Protein AF-A0A4P7KTH3-F1 (afdb_monomer_lite)

Foldseek 3Di:
DDPQLVVLLVLLVVCVVVVNQFAEEAAAPQLCLLVSLLVSLVVVCVVLVVVLAGEAAEEEEADPVVLVVSVCVNVVVPAAEAEDQEVVVVLVVVLDPPRDPDPPPHGYYYYYHQNSVLVPQDQSADPDDPVRYEYEYEYEADDLPPACPRGPLVSVCVRCVRYRYYYYHNDDPDDPSCGRCVSRNYHSYHHDPVNCVVVVSDDDDDDDDQDPVLVVLLVVLLVVLCVVPPPDPVLCSLLDLSNLQSVLVSVVVVVVVVCVVVVHPPDDDDDDGPDPSSVVSNVVNVVVVVVVVVVVVCVVDVDDDDDDDDPPDPDDDDDDPDDDDDD

Organism: NCBI:txid638

Sequence (327 aa):
MRYPQLFATKAIERKLNEKVKKGIIWHTQGSGKTALAYYSVHFLTDYFQKKQVIAKFYFIVDRLDLLQQAQREFTARGLTVHLINSRSAFSQDIKTTQVIHNHQGKAEITVVNIQKFQHESDVVASKDYDLNIQRVYFLDEVHRSYNPAGSFLANLSQSDTDAIKIGLTGTPLLGTDYNSRDLFGNYIHKYYYNASIADGYTLRLIREEIATNYRIVLQQALKDVEIQMGDVDRKLIYAHSSFVKPMLDYIITDFAKSRGALNDDTIGGMVICDSSEQAKRCLRSSMRNMLKQRQKQMRSSPLLTPLNLKRSTFQQRVKSKTSKVPP

Structure (mmCIF, N/CA/C/O backbone):
data_AF-A0A4P7KTH3-F1
#
_entry.id   AF-A0A4P7KTH3-F1
#
loop_
_atom_site.group_PDB
_atom_site.id
_atom_site.type_symbol
_atom_site.label_atom_id
_atom_site.label_alt_id
_atom_site.label_comp_id
_atom_site.label_asym_id
_atom_site.label_entity_id
_atom_site.label_seq_id
_atom_site.pdbx_PDB_ins_code
_atom_site.Cartn_x
_atom_site.Cartn_y
_atom_site.Cartn_z
_atom_site.occupancy
_atom_site.B_iso_or_equiv
_atom_site.auth_seq_id
_atom_site.auth_comp_id
_atom_site.auth_asym_id
_atom_site.auth_atom_id
_atom_site.pdbx_PDB_model_num
ATOM 1 N N . MET A 1 1 ? -18.415 -3.326 -3.400 1.00 87.19 1 MET A N 1
ATOM 2 C CA . MET A 1 1 ? -17.291 -4.093 -2.819 1.00 87.19 1 MET A CA 1
ATOM 3 C C . MET A 1 1 ? -17.092 -5.367 -3.628 1.00 87.19 1 MET A C 1
ATOM 5 O O . MET A 1 1 ? -18.084 -6.014 -3.930 1.00 87.19 1 MET A O 1
ATOM 9 N N . ARG A 1 2 ? -15.856 -5.714 -4.008 1.00 94.69 2 ARG A N 1
ATOM 10 C CA . ARG A 1 2 ? -15.522 -6.995 -4.664 1.00 94.69 2 ARG A CA 1
ATOM 11 C C . ARG A 1 2 ? -15.437 -8.113 -3.617 1.00 94.69 2 ARG A C 1
ATOM 13 O O . ARG A 1 2 ? -15.063 -7.845 -2.474 1.00 94.69 2 ARG A O 1
ATOM 20 N N . TYR A 1 3 ? -15.710 -9.362 -3.997 1.00 96.25 3 TYR A N 1
ATOM 21 C CA . TYR A 1 3 ? -15.717 -10.487 -3.050 1.00 96.25 3 TYR A CA 1
ATOM 22 C C . TYR A 1 3 ? -14.397 -10.684 -2.262 1.00 96.25 3 TYR A C 1
ATOM 24 O O . TYR A 1 3 ? -14.483 -10.983 -1.070 1.00 96.25 3 TYR A O 1
ATOM 32 N N . PRO A 1 4 ? -13.182 -10.435 -2.810 1.00 96.50 4 PRO A N 1
ATOM 33 C CA . PRO A 1 4 ? -11.951 -10.628 -2.041 1.00 96.50 4 PRO A CA 1
ATOM 34 C C . PRO A 1 4 ? -11.826 -9.624 -0.893 1.00 96.50 4 PRO A C 1
ATOM 36 O O . PRO A 1 4 ? -11.206 -9.916 0.128 1.00 96.50 4 PRO A O 1
ATOM 39 N N . GLN A 1 5 ? -12.404 -8.431 -1.060 1.00 96.75 5 GLN A N 1
ATOM 40 C CA . GLN A 1 5 ? -12.420 -7.378 -0.044 1.00 96.75 5 GLN A CA 1
ATOM 41 C C . GLN A 1 5 ? -13.376 -7.772 1.086 1.00 96.75 5 GLN A C 1
ATOM 43 O O . GLN A 1 5 ? -12.978 -7.732 2.245 1.00 96.75 5 GLN A O 1
ATOM 48 N N . LEU A 1 6 ? -14.574 -8.268 0.743 1.00 96.75 6 LEU A N 1
ATOM 49 C CA . LEU A 1 6 ? -15.534 -8.811 1.710 1.00 96.75 6 LEU A CA 1
ATOM 50 C C . LEU A 1 6 ? -14.913 -9.936 2.545 1.00 96.75 6 LEU A C 1
ATOM 52 O O . LEU A 1 6 ? -14.987 -9.919 3.772 1.00 96.75 6 LEU A O 1
ATOM 56 N N . PHE A 1 7 ? -14.291 -10.912 1.880 1.00 97.75 7 PHE A N 1
ATOM 57 C CA . PHE A 1 7 ? -13.708 -12.077 2.544 1.00 97.75 7 PHE A CA 1
ATOM 58 C C . PHE A 1 7 ? -12.533 -11.691 3.434 1.00 97.75 7 PHE A C 1
ATOM 60 O O . PHE A 1 7 ? -12.395 -12.225 4.533 1.00 97.75 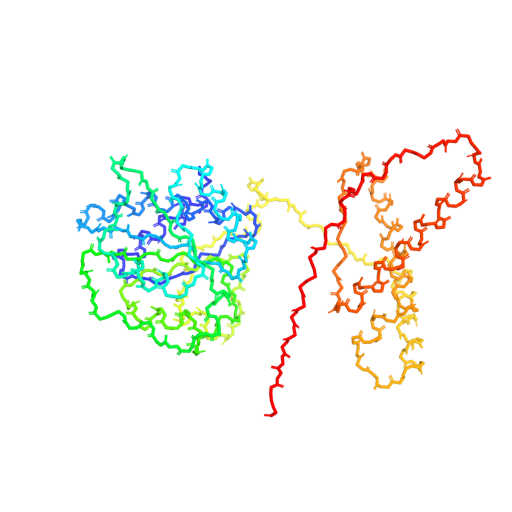7 PHE A O 1
ATOM 67 N N . ALA A 1 8 ? -11.724 -10.720 3.013 1.00 97.94 8 ALA A N 1
ATOM 68 C CA . ALA A 1 8 ? -10.662 -10.190 3.848 1.00 97.94 8 ALA A CA 1
ATOM 69 C C . ALA A 1 8 ? -11.207 -9.449 5.082 1.00 97.94 8 ALA A C 1
ATOM 71 O O . ALA A 1 8 ? -10.715 -9.690 6.181 1.00 97.94 8 ALA A O 1
ATOM 72 N N . THR A 1 9 ? -12.254 -8.627 4.944 1.00 97.50 9 THR A N 1
ATOM 73 C CA . THR A 1 9 ? -12.918 -7.965 6.083 1.00 97.50 9 THR A CA 1
ATOM 74 C C . THR A 1 9 ? -13.519 -8.983 7.059 1.00 97.50 9 THR A C 1
ATOM 76 O O . THR A 1 9 ? -13.320 -8.870 8.267 1.00 97.50 9 THR A O 1
ATOM 79 N N . LYS A 1 10 ? -14.159 -10.046 6.559 1.00 97.94 10 LYS A N 1
ATOM 80 C CA . LYS A 1 10 ? -14.654 -11.155 7.392 1.00 97.94 10 LYS A CA 1
ATOM 81 C C . LYS A 1 10 ? -13.535 -11.961 8.055 1.00 97.94 10 LYS A C 1
ATOM 83 O O . LYS A 1 10 ? -13.672 -12.403 9.193 1.00 97.94 10 LYS A O 1
ATOM 88 N N . ALA A 1 11 ? -12.402 -12.128 7.379 1.00 98.25 11 ALA A N 1
ATOM 89 C CA . ALA A 1 11 ? -11.231 -12.764 7.969 1.00 98.25 11 ALA A CA 1
ATOM 90 C C . ALA A 1 11 ? -10.607 -11.902 9.082 1.00 98.25 11 ALA A C 1
ATOM 92 O O . ALA A 1 11 ? -10.165 -12.467 10.083 1.00 98.25 11 ALA A O 1
ATOM 93 N N . ILE A 1 12 ? -10.614 -10.567 8.944 1.00 98.06 12 ILE A N 1
ATOM 94 C CA . ILE A 1 12 ? -10.231 -9.644 10.025 1.00 98.06 12 ILE A CA 1
ATOM 95 C C . ILE A 1 12 ? -11.149 -9.860 11.233 1.00 98.06 12 ILE A C 1
ATOM 97 O O . ILE A 1 12 ? -10.644 -10.129 12.315 1.00 98.06 12 ILE A O 1
ATOM 101 N N . GLU A 1 13 ? -12.474 -9.817 11.053 1.00 97.75 13 GLU A N 1
ATOM 102 C CA . GLU A 1 13 ? -13.456 -10.047 12.128 1.00 97.75 13 GLU A CA 1
ATOM 103 C C . GLU A 1 13 ? -13.177 -11.350 12.895 1.00 97.75 13 GLU A C 1
ATOM 105 O O . GLU A 1 13 ? -13.064 -11.343 14.122 1.00 97.75 13 GLU A O 1
ATOM 110 N N . ARG A 1 14 ? -12.989 -12.464 12.175 1.00 98.19 14 ARG A N 1
ATOM 111 C CA . ARG A 1 14 ? -12.666 -13.759 12.788 1.00 98.19 14 ARG A CA 1
ATOM 112 C C . ARG A 1 14 ? -11.382 -13.694 13.619 1.00 98.19 14 ARG A C 1
ATOM 114 O O . ARG A 1 14 ? -11.369 -14.167 14.751 1.00 98.19 14 ARG A O 1
ATOM 121 N N . LYS A 1 15 ? -10.322 -13.073 13.092 1.00 97.75 15 LYS A N 1
ATOM 122 C CA . LYS A 1 15 ? -9.047 -12.920 13.809 1.00 97.75 15 LYS A CA 1
ATOM 123 C C . LYS A 1 15 ? -9.185 -12.047 15.054 1.00 97.75 15 LYS A C 1
ATOM 125 O O . LYS A 1 15 ? -8.625 -12.387 16.091 1.00 97.75 15 LYS A O 1
ATOM 130 N N . LEU A 1 16 ? -9.985 -10.987 14.992 1.00 96.75 16 LEU A N 1
ATOM 131 C CA . LEU A 1 16 ? -10.273 -10.156 16.160 1.00 96.75 16 LEU A CA 1
ATOM 132 C C . LEU A 1 16 ? -11.038 -10.929 17.244 1.00 96.75 16 LEU A C 1
ATOM 134 O O . LEU A 1 16 ? -10.734 -10.766 18.424 1.00 96.75 16 LEU A O 1
ATOM 138 N N . ASN A 1 17 ? -11.978 -11.801 16.868 1.00 96.94 17 ASN A N 1
ATOM 139 C CA . ASN A 1 17 ? -12.673 -12.679 17.816 1.00 96.94 17 ASN A CA 1
ATOM 140 C C . ASN A 1 17 ? -11.732 -13.723 18.451 1.00 96.94 17 ASN A C 1
ATOM 142 O O . ASN A 1 17 ? -11.887 -14.052 19.622 1.00 96.94 17 ASN A O 1
ATOM 146 N N . GLU A 1 18 ? -10.701 -14.167 17.726 1.00 97.12 18 GLU A N 1
ATOM 147 C CA . GLU A 1 18 ? -9.594 -14.992 18.246 1.00 97.12 18 GLU A CA 1
ATOM 148 C C . GLU A 1 18 ? -8.579 -14.186 19.091 1.00 97.12 18 GLU A C 1
ATOM 150 O O . GLU A 1 18 ? -7.525 -14.704 19.455 1.00 97.12 18 GLU A O 1
ATOM 155 N N . LYS A 1 19 ? -8.862 -12.908 19.394 1.00 94.81 19 LYS A N 1
ATOM 156 C CA . LYS A 1 19 ? -7.963 -11.966 20.091 1.00 94.81 19 LYS A CA 1
ATOM 157 C C . LYS A 1 19 ? -6.642 -11.697 19.350 1.00 94.81 19 LYS A C 1
ATOM 159 O O . LYS A 1 19 ? -5.686 -11.189 19.934 1.00 94.81 19 LYS A O 1
ATOM 164 N N . VAL A 1 20 ? -6.585 -11.970 18.045 1.00 95.06 20 VAL A N 1
ATOM 165 C CA . VAL A 1 20 ? -5.433 -11.665 17.188 1.00 95.06 20 VAL A CA 1
ATOM 166 C C . VAL A 1 20 ? -5.550 -10.229 16.676 1.00 95.06 20 VAL A C 1
ATOM 168 O O . VAL A 1 20 ? -6.351 -9.932 15.793 1.00 95.06 20 VAL A O 1
ATOM 171 N N . LYS A 1 21 ? -4.717 -9.332 17.216 1.00 93.06 21 LYS A N 1
ATOM 172 C CA . LYS A 1 21 ? -4.731 -7.891 16.894 1.00 93.06 21 LYS A CA 1
ATOM 173 C C . LYS A 1 21 ? -3.784 -7.477 15.764 1.00 93.06 21 LYS A C 1
ATOM 175 O O . LYS A 1 21 ? -3.805 -6.325 15.347 1.00 93.06 21 LYS A O 1
ATOM 180 N N . LYS A 1 22 ? -2.952 -8.386 15.252 1.00 91.88 22 LYS A N 1
ATOM 181 C CA . LYS A 1 22 ? -2.010 -8.102 14.160 1.00 91.88 22 LYS A CA 1
ATOM 182 C C . LYS A 1 22 ? -2.141 -9.119 13.034 1.00 91.88 22 LYS A C 1
ATOM 184 O O . LYS A 1 22 ? -2.244 -10.317 13.302 1.00 91.88 22 LYS A O 1
ATOM 189 N N . GLY A 1 23 ? -2.143 -8.655 11.789 1.00 92.62 23 GLY A N 1
ATOM 190 C CA . GLY A 1 23 ? -2.050 -9.564 10.651 1.00 92.62 23 GLY A CA 1
ATOM 191 C C . GLY A 1 23 ? -1.834 -8.888 9.302 1.00 92.62 23 GLY A C 1
ATOM 192 O O . GLY A 1 23 ? -1.982 -7.675 9.154 1.00 92.62 23 GLY A O 1
ATOM 193 N N . ILE A 1 24 ? -1.490 -9.696 8.297 1.00 93.00 24 ILE A N 1
ATOM 194 C CA . ILE A 1 24 ? -1.198 -9.229 6.936 1.00 93.00 24 ILE A CA 1
ATOM 195 C C . ILE A 1 24 ? -2.298 -9.663 5.967 1.00 93.00 24 ILE A C 1
ATOM 197 O O . ILE A 1 24 ? -2.643 -10.842 5.877 1.00 93.00 24 ILE A O 1
ATOM 201 N N . ILE A 1 25 ? -2.799 -8.725 5.175 1.00 95.38 25 ILE A N 1
ATOM 202 C CA . ILE A 1 25 ? -3.634 -8.986 4.009 1.00 95.38 25 ILE A CA 1
ATOM 203 C C . ILE A 1 25 ? -2.766 -8.831 2.768 1.00 95.38 25 ILE A C 1
ATOM 205 O O . ILE A 1 25 ? -2.317 -7.737 2.421 1.00 95.38 25 ILE A O 1
ATOM 209 N N . TRP A 1 26 ? -2.548 -9.948 2.082 1.00 94.81 26 TRP A N 1
ATOM 210 C CA . TRP A 1 26 ? -1.806 -9.961 0.832 1.00 94.81 26 TRP A CA 1
ATOM 211 C C . TRP A 1 26 ? -2.778 -10.027 -0.334 1.00 94.81 26 TRP A C 1
ATOM 213 O O . TRP A 1 26 ? -3.381 -11.057 -0.611 1.00 94.81 26 TRP A O 1
ATOM 223 N N . HIS A 1 27 ? -2.940 -8.908 -1.017 1.00 95.25 27 HIS A N 1
ATOM 224 C CA . HIS A 1 27 ? -3.838 -8.762 -2.152 1.00 95.25 27 HIS A CA 1
ATOM 225 C C . HIS A 1 27 ? -3.033 -8.217 -3.318 1.00 95.25 27 HIS A C 1
ATOM 227 O O . HIS A 1 27 ? -2.333 -7.226 -3.141 1.00 95.25 27 HIS A O 1
ATOM 233 N N . THR A 1 28 ? -3.122 -8.837 -4.495 1.00 92.44 28 THR A N 1
ATOM 234 C CA . THR A 1 28 ? -2.333 -8.407 -5.659 1.00 92.44 28 THR A CA 1
ATOM 235 C C . THR A 1 28 ? -2.478 -6.908 -5.954 1.00 92.44 28 THR A C 1
ATOM 237 O O . THR A 1 28 ? -3.512 -6.284 -5.696 1.00 92.44 28 THR A O 1
ATOM 240 N N . GLN A 1 29 ? -1.429 -6.294 -6.496 1.00 90.12 29 GLN A N 1
ATOM 241 C CA . GLN A 1 29 ? -1.453 -4.870 -6.814 1.00 90.12 29 GLN A CA 1
ATOM 242 C C . GLN A 1 29 ? -2.552 -4.555 -7.842 1.00 90.12 29 GLN A C 1
ATOM 244 O O . GLN A 1 29 ? -2.718 -5.265 -8.827 1.00 90.12 29 GLN A O 1
ATOM 249 N N . GLY A 1 30 ? -3.323 -3.494 -7.589 1.00 88.62 30 GLY A N 1
ATOM 250 C CA . GLY A 1 30 ? -4.472 -3.114 -8.419 1.00 88.62 30 GLY A CA 1
ATOM 251 C C . GLY A 1 30 ? -5.798 -3.808 -8.068 1.00 88.62 30 GLY A C 1
ATOM 252 O O . GLY A 1 30 ? -6.836 -3.398 -8.576 1.00 88.62 30 GLY A O 1
ATOM 253 N N . SER A 1 31 ? -5.828 -4.781 -7.146 1.00 91.38 31 SER A N 1
ATOM 254 C CA . SER A 1 31 ? -7.081 -5.468 -6.770 1.00 91.38 31 SER A CA 1
ATOM 255 C C . SER A 1 31 ? -8.048 -4.621 -5.921 1.00 91.38 31 SER A C 1
ATOM 257 O O . SER A 1 31 ? -9.231 -4.957 -5.801 1.00 91.38 31 SER A O 1
ATOM 259 N N . GLY A 1 32 ? -7.569 -3.508 -5.350 1.00 92.88 32 GLY A N 1
ATOM 260 C CA . GLY A 1 32 ? -8.357 -2.571 -4.541 1.00 92.88 32 GLY A CA 1
ATOM 261 C C . GLY A 1 32 ? -8.093 -2.637 -3.030 1.00 92.88 32 GLY A C 1
ATOM 262 O O . GLY A 1 32 ? -9.041 -2.645 -2.249 1.00 92.88 32 GLY A O 1
ATOM 263 N N . LYS A 1 33 ? -6.821 -2.646 -2.602 1.00 94.56 33 LYS A N 1
ATOM 264 C CA . LYS A 1 33 ? -6.422 -2.630 -1.175 1.00 94.56 33 LYS A CA 1
ATOM 265 C C . LYS A 1 33 ? -6.928 -1.395 -0.412 1.00 94.56 33 LYS A C 1
ATOM 267 O O . LYS A 1 33 ? -7.441 -1.522 0.692 1.00 94.56 33 LYS A O 1
ATOM 272 N N . THR A 1 34 ? -6.870 -0.207 -1.016 1.00 94.56 34 THR A N 1
ATOM 273 C CA . THR A 1 34 ? -7.428 1.020 -0.414 1.00 94.56 34 THR A CA 1
ATOM 274 C C . THR A 1 34 ? -8.946 0.916 -0.232 1.00 94.56 34 THR A C 1
ATOM 276 O O . THR A 1 34 ? -9.476 1.308 0.803 1.00 94.56 34 THR A O 1
ATOM 279 N N . ALA A 1 35 ? -9.653 0.311 -1.195 1.00 94.56 35 ALA A N 1
ATOM 280 C CA . ALA A 1 35 ? -11.088 0.058 -1.076 1.00 94.56 35 ALA A CA 1
ATOM 281 C C . ALA A 1 35 ? -11.404 -0.956 0.038 1.00 94.56 35 ALA A C 1
ATOM 283 O O . ALA A 1 35 ? -12.394 -0.792 0.743 1.00 94.56 35 ALA A O 1
ATOM 284 N N . LEU A 1 36 ? -10.552 -1.966 0.245 1.00 96.44 36 LEU A N 1
ATOM 285 C CA . LEU A 1 36 ? -10.663 -2.879 1.386 1.00 96.44 36 LEU A CA 1
ATOM 286 C C . LEU A 1 36 ? -10.601 -2.125 2.718 1.00 96.44 36 LEU A C 1
ATOM 288 O O . LEU A 1 36 ? -11.441 -2.377 3.579 1.00 96.44 36 LEU A O 1
ATOM 292 N N . ALA A 1 37 ? -9.649 -1.201 2.886 1.00 97.19 37 ALA A N 1
ATOM 293 C CA . ALA A 1 37 ? -9.562 -0.387 4.100 1.00 97.19 37 ALA A CA 1
ATOM 294 C C . ALA A 1 37 ? -10.834 0.453 4.293 1.00 97.19 37 ALA A C 1
ATOM 296 O O . ALA A 1 37 ? -11.423 0.414 5.367 1.00 97.19 37 ALA A O 1
ATOM 297 N N . TYR A 1 38 ? -11.317 1.110 3.231 1.00 96.44 38 TYR A N 1
ATOM 298 C CA . TYR A 1 38 ? -12.576 1.864 3.245 1.00 96.44 38 TYR A CA 1
ATOM 299 C C . TYR A 1 38 ? -13.765 1.020 3.734 1.00 96.44 38 TYR A C 1
ATOM 301 O O . TYR A 1 38 ? -14.462 1.410 4.666 1.00 96.44 38 TYR A O 1
ATOM 309 N N . TYR A 1 39 ? -13.990 -0.159 3.146 1.00 95.69 39 TYR A N 1
ATOM 310 C CA . TYR A 1 39 ? -15.105 -1.017 3.561 1.00 95.69 39 TYR A CA 1
ATOM 311 C C . TYR A 1 39 ? -14.914 -1.565 4.977 1.00 95.69 39 TYR A C 1
ATOM 313 O O . TYR A 1 39 ? -15.884 -1.723 5.717 1.00 95.69 39 TYR A O 1
ATOM 321 N N . SER A 1 40 ? -13.664 -1.814 5.370 1.00 97.00 40 SER A N 1
ATOM 322 C CA . SER A 1 40 ? -13.340 -2.273 6.717 1.00 97.00 40 SER A CA 1
ATOM 323 C C . SER A 1 40 ? -13.601 -1.201 7.772 1.00 97.00 40 SER A C 1
ATOM 325 O O . SER A 1 40 ? -13.986 -1.579 8.867 1.00 97.00 40 SER A O 1
ATOM 327 N N . VAL A 1 41 ? -13.471 0.098 7.466 1.00 96.12 41 VAL A N 1
ATOM 328 C CA . VAL A 1 41 ? -13.888 1.180 8.382 1.00 96.12 41 VAL A CA 1
ATOM 329 C C . VAL A 1 41 ? -15.357 1.004 8.754 1.00 96.12 41 VAL A C 1
ATOM 331 O O . VAL A 1 41 ? -15.668 0.801 9.919 1.00 96.12 41 VAL A O 1
ATOM 334 N N . HIS A 1 42 ? -16.257 0.973 7.769 1.00 94.44 42 HIS A N 1
ATOM 335 C CA . HIS A 1 42 ? -17.694 0.832 8.029 1.00 94.44 42 HIS A CA 1
ATOM 336 C C . HIS A 1 42 ? -18.041 -0.463 8.767 1.00 94.44 42 HIS A C 1
ATOM 338 O O . HIS A 1 42 ? -18.791 -0.443 9.741 1.00 94.44 42 HIS A O 1
ATOM 344 N N . PHE A 1 43 ? -17.484 -1.588 8.314 1.00 96.12 43 PHE A N 1
ATOM 345 C CA . PHE A 1 43 ? -17.759 -2.888 8.917 1.00 96.12 43 PHE A CA 1
ATOM 346 C C . PHE A 1 43 ? -17.257 -2.967 10.364 1.00 96.12 43 PHE A C 1
ATOM 348 O O . PHE A 1 43 ? -17.962 -3.446 11.251 1.00 96.12 43 PHE A O 1
ATOM 355 N N . LEU A 1 44 ? -16.029 -2.505 10.612 1.00 96.06 44 LEU A N 1
ATOM 356 C CA . LEU A 1 44 ? -15.430 -2.576 11.938 1.00 96.06 44 LEU A CA 1
ATOM 357 C C . LEU A 1 44 ? -16.057 -1.564 12.899 1.00 96.06 44 LEU A C 1
ATOM 359 O O . LEU A 1 44 ? -16.144 -1.873 14.083 1.00 96.06 44 LEU A O 1
ATOM 363 N N . THR A 1 45 ? -16.548 -0.415 12.421 1.00 93.94 45 THR A N 1
ATOM 364 C CA . THR A 1 45 ? -17.338 0.508 13.248 1.00 93.94 45 THR A CA 1
ATOM 365 C C . THR A 1 45 ? -18.545 -0.202 13.862 1.00 93.94 45 THR A C 1
ATOM 367 O O . THR A 1 45 ? -18.689 -0.177 15.079 1.00 93.94 45 THR A O 1
ATOM 370 N N . ASP A 1 46 ? -19.358 -0.902 13.061 1.00 93.56 46 ASP A N 1
ATOM 371 C CA . ASP A 1 46 ? -20.511 -1.673 13.565 1.00 93.56 46 ASP A CA 1
ATOM 372 C C . ASP A 1 46 ? -20.075 -2.803 14.518 1.00 93.56 46 ASP A C 1
ATOM 374 O O . ASP A 1 46 ? -20.641 -2.991 15.598 1.00 93.56 46 ASP A O 1
ATOM 378 N N . TYR A 1 47 ? -19.009 -3.529 14.164 1.00 95.69 47 TYR A N 1
ATOM 379 C CA . TYR A 1 47 ? -18.448 -4.586 15.010 1.00 95.69 47 TYR A CA 1
ATOM 380 C C . TYR A 1 47 ? -18.020 -4.083 16.402 1.00 95.69 47 TYR A C 1
ATOM 382 O O . TYR A 1 47 ? -18.289 -4.757 17.399 1.00 95.69 47 TYR A O 1
ATOM 390 N N . PHE A 1 48 ? -17.363 -2.922 16.491 1.00 93.81 48 PHE A N 1
ATOM 391 C CA . PHE A 1 48 ? -16.936 -2.341 17.769 1.00 93.81 48 PHE A CA 1
ATOM 392 C C . PHE A 1 48 ? -18.084 -1.664 18.518 1.00 93.81 48 PHE A C 1
ATOM 394 O O . PHE A 1 48 ? -18.165 -1.802 19.739 1.00 93.81 48 PHE A O 1
ATOM 401 N N . GLN A 1 49 ? -19.028 -1.044 17.806 1.00 91.38 49 GLN A N 1
ATOM 402 C CA . GLN A 1 49 ? -20.224 -0.450 18.402 1.00 91.38 49 GLN A CA 1
ATOM 403 C C . GLN A 1 49 ? -21.054 -1.488 19.170 1.00 91.38 49 GLN A C 1
ATOM 405 O O . GLN A 1 49 ? -21.486 -1.227 20.291 1.00 91.38 49 GLN A O 1
ATOM 410 N N . LYS A 1 50 ? -21.204 -2.709 18.635 1.00 93.38 50 LYS A N 1
ATOM 411 C CA . LYS A 1 50 ? -21.854 -3.838 19.337 1.00 93.38 50 LYS A CA 1
ATOM 412 C C . LYS A 1 50 ? -21.176 -4.214 20.655 1.00 93.38 50 LYS A C 1
ATOM 414 O O . LYS A 1 50 ? -21.809 -4.803 21.524 1.00 93.38 50 LYS A O 1
ATOM 419 N N . LYS A 1 51 ? -19.897 -3.872 20.805 1.00 92.75 51 LYS A N 1
ATOM 420 C CA . LYS A 1 51 ? -19.087 -4.106 22.007 1.00 92.75 51 LYS A CA 1
ATOM 421 C C . LYS A 1 51 ? -18.988 -2.865 22.896 1.00 92.75 51 LYS A C 1
ATOM 423 O O . LYS A 1 51 ? -18.229 -2.894 23.853 1.00 92.75 51 LYS A O 1
ATOM 428 N N . GLN A 1 52 ? -19.743 -1.805 22.586 1.00 90.31 52 GLN A N 1
ATOM 429 C CA . GLN A 1 52 ? -19.704 -0.505 23.267 1.00 90.31 52 GLN A CA 1
ATOM 430 C C . GLN A 1 52 ? -18.325 0.173 23.224 1.00 90.31 52 GLN A C 1
ATOM 432 O O . GLN A 1 52 ? -18.029 1.011 24.066 1.00 90.31 52 GLN A O 1
ATOM 437 N N . VAL A 1 53 ? -17.503 -0.166 22.225 1.00 89.88 53 VAL A N 1
ATOM 438 C CA . VAL A 1 53 ? -16.160 0.387 22.025 1.00 89.88 53 VAL A CA 1
ATOM 439 C C . VAL A 1 53 ? -16.175 1.329 20.835 1.00 89.88 53 VAL A C 1
ATOM 441 O O . VAL A 1 53 ? -16.766 1.025 19.796 1.00 89.88 53 VAL A O 1
ATOM 444 N N . ILE A 1 54 ? -15.477 2.456 20.949 1.00 86.94 54 ILE A N 1
ATOM 445 C CA . ILE A 1 54 ? -15.380 3.412 19.853 1.00 86.94 54 ILE A CA 1
ATOM 446 C C . ILE A 1 54 ? -14.140 3.110 19.009 1.00 86.94 54 ILE A C 1
ATOM 448 O O . ILE A 1 54 ? -13.019 3.081 19.515 1.00 86.94 54 ILE A O 1
ATOM 452 N N . ALA A 1 55 ? -14.325 2.883 17.708 1.00 91.31 55 ALA A N 1
ATOM 453 C CA . ALA A 1 55 ? -13.227 2.588 16.793 1.00 91.31 55 ALA A CA 1
ATOM 454 C C . ALA A 1 55 ? -12.670 3.861 16.141 1.00 91.31 55 ALA A C 1
ATOM 456 O O . ALA A 1 55 ? -13.415 4.619 15.523 1.00 91.31 55 ALA A O 1
ATOM 457 N N . LYS A 1 56 ? -11.349 4.064 16.219 1.00 91.44 56 LYS A N 1
ATOM 458 C CA . LYS A 1 56 ? -10.640 5.150 15.522 1.00 91.44 56 LYS A CA 1
ATOM 459 C C . LYS A 1 56 ? -9.694 4.575 14.471 1.00 91.44 56 LYS A C 1
ATOM 461 O O . LYS A 1 56 ? -8.826 3.759 14.788 1.00 91.44 56 LYS A O 1
ATOM 466 N N . PHE A 1 57 ? -9.861 4.993 13.219 1.00 94.94 57 PHE A N 1
ATOM 467 C CA . PHE A 1 57 ? -9.175 4.396 12.073 1.00 94.94 57 PHE A CA 1
ATOM 468 C C . PHE A 1 57 ? -8.047 5.270 11.547 1.00 94.94 57 PHE A C 1
ATOM 470 O O . PHE A 1 57 ? -8.210 6.472 11.343 1.00 94.94 57 PHE A O 1
ATOM 477 N N . TYR A 1 58 ? -6.927 4.626 11.239 1.00 94.38 58 TYR A N 1
ATOM 478 C CA . TYR A 1 58 ? -5.745 5.266 10.686 1.00 94.38 58 TYR A CA 1
ATOM 479 C C . TYR A 1 58 ? -5.287 4.530 9.429 1.00 94.38 58 TYR A C 1
ATOM 481 O O . TYR A 1 58 ? -5.164 3.306 9.432 1.00 94.38 58 TYR A O 1
ATOM 489 N N . PHE A 1 59 ? -4.987 5.272 8.367 1.00 95.75 59 PHE A N 1
ATOM 490 C CA . PHE A 1 59 ? -4.397 4.753 7.138 1.00 95.75 59 PHE A CA 1
ATOM 491 C C . PHE A 1 59 ? -2.986 5.310 6.972 1.00 95.75 59 PHE A C 1
ATOM 493 O O . PHE A 1 59 ? -2.791 6.501 6.733 1.00 95.75 59 PHE A O 1
ATOM 500 N N . ILE A 1 60 ? -1.992 4.450 7.130 1.00 91.44 60 ILE A N 1
ATOM 501 C CA . ILE A 1 60 ? -0.583 4.817 7.173 1.00 91.44 60 ILE A CA 1
ATOM 502 C C . ILE A 1 60 ? 0.054 4.535 5.815 1.00 91.44 60 ILE A C 1
ATOM 504 O O . ILE A 1 60 ? -0.041 3.423 5.296 1.00 91.44 60 ILE A O 1
ATOM 508 N N . VAL A 1 61 ? 0.751 5.531 5.272 1.00 90.00 61 VAL A N 1
ATOM 509 C CA . VAL A 1 61 ? 1.467 5.448 3.992 1.00 90.00 61 VAL A CA 1
ATOM 510 C C . VAL A 1 61 ? 2.891 5.987 4.115 1.00 90.00 61 VAL A C 1
ATOM 512 O O . VAL A 1 61 ? 3.166 6.896 4.898 1.00 90.00 61 VAL A O 1
ATOM 515 N N . ASP A 1 62 ? 3.805 5.468 3.300 1.00 83.62 62 ASP A N 1
ATOM 516 C CA . ASP A 1 62 ? 5.231 5.826 3.307 1.00 83.62 62 ASP A CA 1
ATOM 517 C C . ASP A 1 62 ? 5.595 6.954 2.325 1.00 83.62 62 ASP A C 1
ATOM 519 O O . ASP A 1 62 ? 6.763 7.322 2.198 1.00 83.62 62 ASP A O 1
ATOM 523 N N . ARG A 1 63 ? 4.617 7.494 1.588 1.00 84.81 63 ARG A N 1
ATOM 524 C CA . ARG A 1 63 ? 4.847 8.475 0.521 1.00 84.81 63 ARG A CA 1
ATOM 525 C C . ARG A 1 63 ? 3.760 9.532 0.444 1.00 84.81 63 ARG A C 1
ATOM 527 O O . ARG A 1 63 ? 2.574 9.251 0.596 1.00 84.81 63 ARG A O 1
ATOM 534 N N . LEU A 1 64 ? 4.166 10.752 0.086 1.00 86.31 64 LEU A N 1
ATOM 535 C CA . LEU A 1 64 ? 3.250 11.892 -0.053 1.00 86.31 64 LEU A CA 1
ATOM 536 C C . LEU A 1 64 ? 2.228 11.705 -1.174 1.00 86.31 64 LEU A C 1
ATOM 538 O O . LEU A 1 64 ? 1.068 12.066 -1.008 1.00 86.31 64 LEU A O 1
ATOM 542 N N . ASP A 1 65 ? 2.629 11.111 -2.296 1.00 88.88 65 ASP A N 1
ATOM 543 C CA . ASP A 1 65 ? 1.701 10.861 -3.396 1.00 88.88 65 ASP A CA 1
ATOM 544 C C . ASP A 1 65 ? 0.677 9.766 -3.069 1.00 88.88 65 ASP A C 1
ATOM 546 O O . ASP A 1 65 ? -0.473 9.870 -3.491 1.00 88.88 65 ASP A O 1
ATOM 550 N N . LEU A 1 66 ? 1.069 8.761 -2.276 1.00 90.00 66 LEU A N 1
ATOM 551 C CA . LEU A 1 66 ? 0.141 7.747 -1.773 1.00 90.00 66 LEU A CA 1
ATOM 552 C C . LEU A 1 66 ? -0.848 8.351 -0.773 1.00 90.00 66 LEU A C 1
ATOM 554 O O . LEU A 1 66 ? -2.026 8.018 -0.827 1.00 90.00 66 LEU A O 1
ATOM 558 N N . LEU A 1 67 ? -0.411 9.296 0.069 1.00 92.75 67 LEU A N 1
ATOM 559 C CA . LEU A 1 67 ? -1.308 10.032 0.970 1.00 92.75 67 LEU A CA 1
ATOM 560 C C . LEU A 1 67 ? -2.377 10.794 0.184 1.00 92.75 67 LEU A C 1
ATOM 562 O O . LEU A 1 67 ? -3.562 10.664 0.476 1.00 92.75 67 LEU A O 1
ATOM 566 N N . GLN A 1 68 ? -1.974 11.548 -0.842 1.00 94.06 68 GLN A N 1
ATOM 567 C CA . GLN A 1 68 ? -2.911 12.293 -1.692 1.00 94.06 68 GLN A CA 1
ATOM 568 C C . GLN A 1 68 ? -3.864 11.362 -2.451 1.00 94.06 68 GLN A C 1
ATOM 570 O O . GLN A 1 68 ? -5.034 11.686 -2.655 1.00 94.06 68 GLN A O 1
ATOM 575 N N . GLN A 1 69 ? -3.382 10.197 -2.890 1.00 93.44 69 GLN A N 1
ATOM 576 C CA . GLN A 1 69 ? -4.231 9.185 -3.509 1.00 93.44 69 GLN A CA 1
ATOM 577 C C . GLN A 1 69 ? -5.250 8.629 -2.509 1.00 93.44 69 GLN A C 1
ATOM 579 O O . GLN A 1 69 ? -6.439 8.658 -2.804 1.00 93.44 69 GLN A O 1
ATOM 584 N N . ALA A 1 70 ? -4.812 8.196 -1.326 1.00 94.88 70 ALA A N 1
ATOM 585 C CA . ALA A 1 70 ? -5.688 7.677 -0.280 1.00 94.88 70 ALA A CA 1
ATOM 586 C C . ALA A 1 70 ? -6.746 8.708 0.139 1.00 94.88 70 ALA A C 1
ATOM 588 O O . ALA A 1 70 ? -7.924 8.372 0.206 1.00 94.88 70 ALA A O 1
ATOM 589 N N . GLN A 1 71 ? -6.352 9.973 0.325 1.00 96.31 71 GLN A N 1
ATOM 590 C CA . GLN A 1 71 ? -7.278 11.066 0.615 1.00 96.31 71 GLN A CA 1
ATOM 591 C C . GLN A 1 71 ? -8.378 11.165 -0.444 1.00 96.31 71 GLN A C 1
ATOM 593 O O . GLN A 1 71 ? -9.556 11.098 -0.108 1.00 96.31 71 GLN A O 1
ATOM 598 N N . ARG A 1 72 ? -8.005 11.275 -1.727 1.00 96.31 72 ARG A N 1
ATOM 599 C CA . ARG A 1 72 ? -8.978 11.371 -2.826 1.00 96.31 72 ARG A CA 1
ATOM 600 C C . ARG A 1 72 ? -9.905 10.163 -2.868 1.00 96.31 72 ARG A C 1
ATOM 602 O O . ARG A 1 72 ? -11.111 10.334 -2.991 1.00 96.31 72 ARG A O 1
ATOM 609 N N . GLU A 1 73 ? -9.357 8.959 -2.727 1.00 94.94 73 GLU A N 1
ATOM 610 C CA . GLU A 1 73 ? -10.126 7.715 -2.754 1.00 94.94 73 GLU A CA 1
ATOM 611 C C . GLU A 1 73 ? -11.124 7.618 -1.585 1.00 94.94 73 GLU A C 1
ATOM 613 O O . GLU A 1 73 ? -12.271 7.219 -1.792 1.00 94.94 73 GLU A O 1
ATOM 618 N N . PHE A 1 74 ? -10.722 7.975 -0.364 1.00 97.12 74 PHE A N 1
ATOM 619 C CA . PHE A 1 74 ? -11.601 7.923 0.806 1.00 97.12 74 PHE A CA 1
ATOM 620 C C . PHE A 1 74 ? -12.668 9.018 0.777 1.00 97.12 74 PHE A C 1
ATOM 622 O O . PHE A 1 74 ? -13.846 8.718 0.978 1.00 97.12 74 PHE A O 1
ATOM 629 N N . THR A 1 75 ? -12.288 10.256 0.448 1.00 95.44 75 THR A N 1
ATOM 630 C CA . THR A 1 75 ? -13.231 11.374 0.321 1.00 95.44 75 THR A CA 1
ATOM 631 C C . THR A 1 75 ? -14.251 11.120 -0.787 1.00 95.44 75 THR A C 1
ATOM 633 O O . THR A 1 75 ? -15.443 11.309 -0.566 1.00 95.44 75 THR A O 1
ATOM 636 N N . ALA A 1 76 ? -13.825 10.611 -1.950 1.00 94.81 76 ALA A N 1
ATOM 637 C CA . ALA A 1 76 ? -14.734 10.287 -3.053 1.00 94.81 76 ALA A CA 1
ATOM 638 C C . ALA A 1 76 ? -15.764 9.201 -2.693 1.00 94.81 76 ALA A C 1
ATOM 640 O O . ALA A 1 76 ? -16.823 9.130 -3.310 1.00 94.81 76 ALA A O 1
ATOM 641 N N . ARG A 1 77 ? -15.474 8.362 -1.691 1.00 93.38 77 ARG A N 1
ATOM 642 C CA . ARG A 1 77 ? -16.399 7.343 -1.170 1.00 93.38 77 ARG A CA 1
ATOM 643 C C . ARG A 1 77 ? -17.169 7.795 0.078 1.00 93.38 77 ARG A C 1
ATOM 645 O O . ARG A 1 77 ? -17.889 6.994 0.669 1.00 93.38 77 ARG A O 1
ATOM 652 N N . GLY A 1 78 ? -17.031 9.058 0.477 1.00 92.25 78 GLY A N 1
ATOM 653 C CA . GLY A 1 78 ? -17.829 9.670 1.538 1.00 92.25 78 GLY A CA 1
ATOM 654 C C . GLY A 1 78 ? -17.260 9.567 2.954 1.00 92.25 78 GLY A C 1
ATOM 655 O O . GLY A 1 78 ? -17.987 9.897 3.889 1.00 92.25 78 GLY A O 1
ATOM 656 N N . LEU A 1 79 ? -15.999 9.151 3.140 1.00 93.69 79 LEU A N 1
ATOM 657 C CA . LEU A 1 79 ? -15.347 9.280 4.451 1.00 93.69 79 LEU A CA 1
ATOM 658 C C . LEU A 1 79 ? -14.913 10.724 4.701 1.00 93.69 79 LEU A C 1
ATOM 660 O O . LEU A 1 79 ? -14.380 11.392 3.809 1.00 93.69 79 LEU A O 1
ATOM 664 N N . THR A 1 80 ? -15.050 11.166 5.948 1.00 93.44 80 THR A N 1
ATOM 665 C CA . THR A 1 80 ? -14.332 12.342 6.444 1.00 93.44 80 THR A CA 1
ATOM 666 C C . THR A 1 80 ? -12.862 11.965 6.610 1.00 93.44 80 THR A C 1
ATOM 668 O O . THR A 1 80 ? -12.543 11.010 7.317 1.00 93.44 80 THR A O 1
ATOM 671 N N . VAL A 1 81 ? -11.962 12.683 5.934 1.00 94.69 81 VAL A N 1
ATOM 672 C CA . VAL A 1 81 ? -10.528 12.366 5.935 1.00 94.69 81 VAL A CA 1
ATOM 673 C C . VAL A 1 81 ? -9.746 13.438 6.679 1.00 94.69 81 VAL A C 1
ATOM 675 O O . VAL A 1 81 ? -9.703 14.585 6.238 1.00 94.69 81 VAL A O 1
ATOM 678 N N . HIS A 1 82 ? -9.056 13.036 7.742 1.00 93.75 82 HIS A N 1
ATOM 679 C CA . HIS A 1 82 ? -8.113 13.887 8.468 1.00 93.75 82 HIS A CA 1
ATOM 680 C C . HIS A 1 82 ? -6.695 13.595 7.993 1.00 93.75 82 HIS A C 1
ATOM 682 O O . HIS A 1 82 ? -6.298 12.436 7.898 1.00 93.75 82 HIS A O 1
ATOM 688 N N . LEU A 1 83 ? -5.918 14.626 7.671 1.00 93.25 83 LEU A N 1
ATOM 689 C CA . LEU A 1 83 ? -4.536 14.450 7.229 1.00 93.25 83 LEU A CA 1
ATOM 690 C C . LEU A 1 83 ? -3.565 14.778 8.349 1.00 93.25 83 LEU A C 1
ATOM 692 O O . LEU A 1 83 ? -3.597 15.875 8.899 1.00 93.25 83 LEU A O 1
ATOM 696 N N . ILE A 1 84 ? -2.630 13.867 8.602 1.00 87.88 84 ILE A N 1
ATOM 697 C CA . ILE A 1 84 ? -1.544 14.090 9.549 1.00 87.88 84 ILE A CA 1
ATOM 698 C C . ILE A 1 84 ? -0.206 13.940 8.840 1.00 87.88 84 ILE A C 1
ATOM 700 O O . ILE A 1 84 ? 0.099 12.930 8.199 1.00 87.88 84 ILE A O 1
ATOM 704 N N . ASN A 1 85 ? 0.602 14.987 8.962 1.00 81.50 85 ASN A N 1
ATOM 705 C CA . ASN A 1 85 ? 1.885 15.107 8.291 1.00 81.50 85 ASN A CA 1
ATOM 706 C C . ASN A 1 85 ? 3.039 15.478 9.244 1.00 81.50 85 ASN A C 1
ATOM 708 O O . ASN A 1 85 ? 4.155 15.649 8.761 1.00 81.50 85 ASN A O 1
ATOM 712 N N . SER A 1 86 ? 2.798 15.569 10.557 1.00 80.25 86 SER A N 1
ATOM 713 C CA . SER A 1 86 ? 3.825 15.721 11.599 1.00 80.25 86 SER A CA 1
ATOM 714 C C . SER A 1 86 ? 3.568 14.767 12.773 1.00 80.25 86 SER A C 1
ATOM 716 O O . SER A 1 86 ? 2.427 14.365 13.025 1.00 80.25 86 SER A O 1
ATOM 718 N N . ARG A 1 87 ? 4.627 14.388 13.499 1.00 76.06 87 ARG A N 1
ATOM 719 C CA . ARG A 1 87 ? 4.516 13.500 14.667 1.00 76.06 87 ARG A CA 1
ATOM 720 C C . ARG A 1 87 ? 3.791 14.178 15.826 1.00 76.06 87 ARG A C 1
ATOM 722 O O . ARG A 1 87 ? 3.073 13.509 16.564 1.00 76.06 87 ARG A O 1
ATOM 729 N N . SER A 1 88 ? 3.955 15.493 15.986 1.00 78.81 88 SER A N 1
ATOM 730 C CA . SER A 1 88 ? 3.260 16.283 17.009 1.00 78.81 88 SER A CA 1
ATOM 731 C C . SER A 1 88 ? 1.746 16.253 16.806 1.00 78.81 88 SER A C 1
ATOM 733 O O . SER A 1 88 ? 1.020 15.921 17.740 1.00 78.81 88 SER A O 1
ATOM 735 N N . ALA A 1 89 ? 1.280 16.479 15.573 1.00 84.12 89 ALA A N 1
ATOM 736 C CA . ALA A 1 89 ? -0.134 16.375 15.221 1.00 84.12 89 ALA A CA 1
ATOM 737 C C . ALA A 1 89 ? -0.656 14.943 15.413 1.00 84.12 89 ALA A C 1
ATOM 739 O O . ALA A 1 89 ? -1.741 14.754 15.951 1.00 84.12 89 ALA A O 1
ATOM 740 N N . PHE A 1 90 ? 0.140 13.927 15.061 1.00 83.69 90 PHE A N 1
ATOM 741 C CA . PHE A 1 90 ? -0.209 12.526 15.324 1.00 83.69 90 PHE A CA 1
ATOM 742 C C . PHE A 1 90 ? -0.356 12.223 16.822 1.00 83.69 90 PHE A C 1
ATOM 744 O O . PHE A 1 90 ? -1.299 11.559 17.242 1.00 83.69 90 PHE A O 1
ATOM 751 N N . SER A 1 91 ? 0.570 12.729 17.635 1.00 79.56 91 SER A N 1
ATOM 752 C CA . SER A 1 91 ? 0.572 12.526 19.086 1.00 79.56 91 SER A CA 1
ATOM 753 C C . SER A 1 91 ? -0.614 13.218 19.754 1.00 79.56 91 SER A C 1
ATOM 755 O O . SER A 1 91 ? -1.187 12.669 20.690 1.00 79.56 91 SER A O 1
ATOM 757 N N . GLN A 1 92 ? -0.988 14.407 19.276 1.00 80.69 92 GLN A N 1
ATOM 758 C CA . GLN A 1 92 ? -2.191 15.109 19.719 1.00 80.69 92 GLN A CA 1
ATOM 759 C C . GLN A 1 92 ? -3.452 14.334 19.322 1.00 80.69 92 GLN A C 1
ATOM 761 O O . GLN A 1 92 ? -4.269 14.041 20.186 1.00 80.69 92 GLN A O 1
ATOM 766 N N . ASP A 1 93 ? -3.563 13.905 18.061 1.00 83.75 93 ASP A N 1
ATOM 767 C CA . ASP A 1 93 ? -4.727 13.160 17.566 1.00 83.75 93 ASP A CA 1
ATOM 768 C C . ASP A 1 93 ? -4.942 11.827 18.303 1.00 83.75 93 ASP A C 1
ATOM 770 O O . ASP A 1 93 ? -6.076 11.464 18.612 1.00 83.75 93 ASP A O 1
ATOM 774 N N . ILE A 1 94 ? -3.870 11.104 18.648 1.00 79.25 94 ILE A N 1
ATOM 775 C CA . ILE A 1 94 ? -3.980 9.871 19.444 1.00 79.25 94 ILE A CA 1
ATOM 776 C C . ILE A 1 94 ? -4.500 10.140 20.859 1.00 79.25 94 ILE A C 1
ATOM 778 O O . ILE A 1 94 ? -5.242 9.305 21.381 1.00 79.25 94 ILE A O 1
ATOM 782 N N . LYS A 1 95 ? -4.101 11.260 21.476 1.00 74.50 95 LYS A N 1
ATOM 783 C CA . LYS A 1 95 ? -4.519 11.654 22.833 1.00 74.50 95 LYS A CA 1
ATOM 784 C C . LYS A 1 95 ? -5.942 12.205 22.871 1.00 74.50 95 LYS A C 1
ATOM 786 O O . LYS A 1 95 ? -6.575 12.180 23.920 1.00 74.50 95 LYS A O 1
ATOM 791 N N . THR A 1 96 ? -6.453 12.694 21.745 1.00 72.06 96 THR A N 1
ATOM 792 C CA . THR A 1 96 ? -7.818 13.202 21.657 1.00 72.06 96 THR A CA 1
ATOM 793 C C . THR A 1 96 ? -8.830 12.070 21.842 1.00 72.06 96 THR A C 1
ATOM 795 O O . THR A 1 96 ? -8.926 11.158 21.018 1.00 72.06 96 THR A O 1
ATOM 798 N N . THR A 1 97 ? -9.618 12.170 22.914 1.00 59.66 97 THR A N 1
ATOM 799 C CA . THR A 1 97 ? -10.745 11.278 23.241 1.00 59.66 97 THR A CA 1
ATOM 800 C C . THR A 1 97 ? -12.024 11.618 22.475 1.00 59.66 97 THR A C 1
ATOM 802 O O . THR A 1 97 ? -12.987 10.856 22.481 1.00 59.66 97 THR A O 1
ATOM 805 N N . GLN A 1 98 ? -12.042 12.742 21.753 1.00 57.12 98 GLN A N 1
ATOM 806 C CA . GLN A 1 98 ? -13.108 13.053 20.805 1.00 57.12 98 GLN A CA 1
ATOM 807 C C . GLN A 1 98 ? -12.954 12.162 19.568 1.00 57.12 98 GLN A C 1
ATOM 809 O O . GLN A 1 98 ? -12.143 12.424 18.682 1.00 57.12 98 GLN A O 1
ATOM 814 N N . VAL A 1 99 ? -13.712 11.067 19.520 1.00 53.19 99 VAL A N 1
ATOM 815 C CA . VAL A 1 99 ? -13.699 10.134 18.379 1.00 53.19 99 VAL A CA 1
ATOM 816 C C . VAL A 1 99 ? -14.709 10.527 17.291 1.00 53.19 99 VAL A C 1
ATOM 818 O O . VAL A 1 99 ? -14.777 9.894 16.244 1.00 53.19 99 VAL A O 1
ATOM 821 N N . ILE A 1 100 ? -15.488 11.587 17.508 1.00 49.56 100 ILE A N 1
ATOM 822 C CA . ILE A 1 100 ? -16.526 12.028 16.577 1.00 49.56 100 ILE A CA 1
ATOM 823 C C . ILE A 1 100 ? -16.350 13.532 16.370 1.00 49.56 100 ILE A C 1
ATOM 825 O O . ILE A 1 100 ? -16.815 14.334 17.175 1.00 49.56 100 ILE A O 1
ATOM 829 N N . HIS A 1 101 ? -15.660 13.923 15.297 1.00 48.06 101 HIS A N 1
ATOM 830 C CA . HIS A 1 101 ? -15.545 15.332 14.906 1.00 48.06 101 HIS A CA 1
ATOM 831 C C . HIS A 1 101 ? -16.680 15.783 13.990 1.00 48.06 101 HIS A C 1
ATOM 833 O O . HIS A 1 101 ? -16.696 16.933 13.547 1.00 48.06 101 HIS A O 1
ATOM 839 N N . ASN A 1 102 ? -17.660 14.925 13.716 1.00 51.00 102 ASN A N 1
ATOM 840 C CA . ASN A 1 102 ? -18.819 15.339 12.955 1.00 51.00 102 ASN A CA 1
ATOM 841 C C . ASN A 1 102 ? -20.117 15.133 13.735 1.00 51.00 102 ASN A C 1
ATOM 843 O O . ASN A 1 102 ? -20.532 14.027 14.064 1.00 51.00 102 ASN A O 1
ATOM 847 N N . HIS A 1 103 ? -20.827 16.234 13.933 1.00 49.97 103 HIS A N 1
ATOM 848 C CA . HIS A 1 103 ? -22.208 16.281 14.401 1.00 49.97 103 HIS A CA 1
ATOM 849 C C . HIS A 1 103 ? -23.201 15.576 13.433 1.00 49.97 103 HIS A C 1
ATOM 851 O O . HIS A 1 103 ? -24.406 15.750 13.560 1.00 49.97 103 HIS A O 1
ATOM 857 N N . GLN A 1 104 ? -22.713 14.821 12.432 1.00 58.69 104 GLN A N 1
ATOM 858 C CA . GLN A 1 104 ? -23.458 14.263 11.296 1.00 58.69 104 GLN A CA 1
ATOM 859 C C . GLN A 1 104 ? -23.443 12.715 11.229 1.00 58.69 104 GLN A C 1
ATOM 861 O O . GLN A 1 104 ? -24.017 12.157 10.297 1.00 58.69 104 GLN A O 1
ATOM 866 N N . GLY A 1 105 ? -22.779 12.005 12.155 1.00 65.81 105 GLY A N 1
ATOM 867 C CA . GLY A 1 105 ? -22.656 10.537 12.162 1.00 65.81 105 GLY A CA 1
ATOM 868 C C . GLY A 1 105 ? -21.848 9.893 11.016 1.00 65.81 105 GLY A C 1
ATOM 869 O O . GLY A 1 105 ? -21.959 8.688 10.797 1.00 65.81 105 GLY A O 1
ATOM 870 N N . LYS A 1 106 ? -21.048 10.648 10.251 1.00 78.25 106 LYS A N 1
ATOM 871 C CA . LYS A 1 106 ? -20.233 10.107 9.145 1.00 78.25 106 LYS A CA 1
ATOM 872 C C . LYS A 1 106 ? -19.023 9.325 9.654 1.00 78.25 106 LYS A C 1
ATOM 874 O O . LYS A 1 106 ? -18.412 9.695 10.650 1.00 78.25 106 LYS A O 1
ATOM 879 N N . ALA A 1 107 ? -18.643 8.272 8.935 1.00 87.88 107 ALA A N 1
ATOM 880 C CA . ALA A 1 107 ? -17.420 7.533 9.224 1.00 87.88 107 ALA A CA 1
ATOM 881 C C . ALA A 1 107 ? -16.176 8.369 8.874 1.00 87.88 107 ALA A C 1
ATOM 883 O O . ALA A 1 107 ? -16.142 9.079 7.863 1.00 87.88 107 ALA A O 1
ATOM 884 N N . GLU A 1 108 ? -15.146 8.263 9.710 1.00 91.12 108 GLU A N 1
ATOM 885 C CA . GLU A 1 108 ? -13.933 9.074 9.625 1.00 91.12 108 GLU A CA 1
ATOM 886 C C . GLU A 1 108 ? -12.690 8.187 9.503 1.00 91.12 108 GLU A C 1
ATOM 888 O O . GLU A 1 108 ? -12.661 7.058 10.000 1.00 91.12 108 GLU A O 1
ATOM 893 N N . ILE A 1 109 ? -11.647 8.699 8.851 1.00 94.88 109 ILE A N 1
ATOM 894 C CA . ILE A 1 109 ? -10.336 8.051 8.806 1.00 94.88 109 ILE A CA 1
ATOM 895 C C . ILE A 1 109 ? -9.211 9.086 8.813 1.00 94.88 109 ILE A C 1
ATOM 897 O O . ILE A 1 109 ? -9.246 10.077 8.082 1.00 94.88 109 ILE A O 1
ATOM 901 N N . THR A 1 110 ? -8.176 8.826 9.606 1.00 94.81 110 THR A N 1
ATOM 902 C CA . THR A 1 110 ? -6.970 9.654 9.648 1.00 94.81 110 THR A CA 1
ATOM 903 C C . THR A 1 110 ? -5.905 9.071 8.722 1.00 94.81 110 THR A C 1
ATOM 905 O O . THR A 1 110 ? -5.428 7.960 8.936 1.00 94.81 110 THR A O 1
ATOM 908 N N . VAL A 1 111 ? -5.488 9.803 7.689 1.00 94.69 111 VAL A N 1
ATOM 909 C CA . VAL A 1 111 ? -4.403 9.392 6.787 1.00 94.69 111 VAL A CA 1
ATOM 910 C C . VAL A 1 111 ? -3.087 10.005 7.256 1.00 94.69 111 VAL A C 1
ATOM 912 O O . VAL A 1 111 ? -2.949 11.225 7.354 1.00 94.69 111 VAL A O 1
ATOM 915 N N . VAL A 1 112 ? -2.102 9.151 7.521 1.00 90.44 112 VAL A N 1
ATOM 916 C CA . VAL A 1 112 ? -0.826 9.518 8.143 1.00 90.44 112 VAL A CA 1
ATOM 917 C C . VAL A 1 112 ? 0.324 9.202 7.197 1.00 90.44 112 VAL A C 1
ATOM 919 O O . VAL A 1 112 ? 0.444 8.075 6.715 1.00 90.44 112 VAL A O 1
ATOM 922 N N . ASN A 1 113 ? 1.207 10.173 6.958 1.00 87.81 113 ASN A N 1
ATOM 923 C CA . ASN A 1 113 ? 2.454 9.927 6.234 1.00 87.81 113 ASN A CA 1
ATOM 924 C C . ASN A 1 113 ? 3.643 9.810 7.191 1.00 87.81 113 ASN A C 1
ATOM 926 O O . ASN A 1 113 ? 4.057 10.792 7.803 1.00 87.81 113 ASN A O 1
ATOM 930 N N . ILE A 1 114 ? 4.245 8.623 7.231 1.00 79.94 114 ILE A N 1
ATOM 931 C CA . ILE A 1 114 ? 5.343 8.295 8.151 1.00 79.94 114 ILE A CA 1
ATOM 932 C C . ILE A 1 114 ? 6.728 8.686 7.648 1.00 79.94 114 ILE A C 1
ATOM 934 O O . ILE A 1 114 ? 7.667 8.732 8.437 1.00 79.94 114 ILE A O 1
ATOM 938 N N . GLN A 1 115 ? 6.884 8.994 6.359 1.00 72.94 115 GLN A N 1
ATOM 939 C CA . GLN A 1 115 ? 8.152 9.474 5.809 1.00 72.94 115 GLN A CA 1
ATOM 940 C C . GLN A 1 115 ? 8.603 10.752 6.517 1.00 72.94 115 GLN A C 1
ATOM 942 O O . GLN A 1 115 ? 9.787 10.943 6.771 1.00 72.94 115 GLN A O 1
ATOM 947 N N . LYS A 1 116 ? 7.644 11.607 6.884 1.00 68.31 116 LYS A N 1
ATOM 948 C CA . LYS A 1 116 ? 7.914 12.851 7.606 1.00 68.31 116 LYS A CA 1
ATOM 949 C C . LYS A 1 116 ? 8.340 12.634 9.060 1.00 68.31 116 LYS A C 1
ATOM 951 O O . LYS A 1 116 ? 8.847 13.561 9.668 1.00 68.31 116 LYS A O 1
ATOM 956 N N . PHE A 1 117 ? 8.165 11.430 9.607 1.00 68.56 117 PHE A N 1
ATOM 957 C CA . PHE A 1 117 ? 8.447 11.128 11.015 1.00 68.56 117 PHE A CA 1
ATOM 958 C C . PHE A 1 117 ? 9.842 10.530 11.229 1.00 68.56 117 PHE A C 1
ATOM 960 O O . PHE A 1 117 ? 10.266 10.356 12.366 1.00 68.56 117 PHE A O 1
ATOM 967 N N . GLN A 1 118 ? 10.562 10.197 10.150 1.00 60.50 118 GLN A N 1
ATOM 968 C CA . GLN A 1 118 ? 11.862 9.515 10.210 1.00 60.50 118 GLN A CA 1
ATOM 969 C C . GLN A 1 118 ? 12.995 10.369 10.803 1.00 60.50 118 GLN A C 1
ATOM 971 O O . GLN A 1 118 ? 14.042 9.823 11.133 1.00 60.50 118 GLN A O 1
ATOM 976 N N . HIS A 1 119 ? 12.803 11.683 10.945 1.00 55.53 119 HIS A N 1
ATOM 977 C CA . HIS A 1 119 ? 13.824 12.613 11.442 1.00 55.53 119 HIS A CA 1
ATOM 978 C C . HIS A 1 119 ? 13.621 13.046 12.902 1.00 55.53 119 HIS A C 1
ATOM 980 O O . HIS A 1 119 ? 14.383 13.866 13.397 1.00 55.53 119 HIS A O 1
ATOM 986 N N . GLU A 1 120 ? 12.613 12.508 13.592 1.00 55.38 120 GLU A N 1
ATOM 987 C CA . GLU A 1 120 ? 12.230 12.942 14.939 1.00 55.38 120 GLU A CA 1
ATOM 988 C C . GLU A 1 120 ? 12.393 11.772 15.929 1.00 55.38 120 GLU A C 1
ATOM 990 O O . GLU A 1 120 ? 11.658 10.780 15.869 1.00 55.38 120 GLU A O 1
ATOM 995 N N . SER A 1 121 ? 13.391 11.871 16.816 1.00 51.16 121 SER A N 1
ATOM 996 C CA . SER A 1 121 ? 13.885 10.798 17.698 1.00 51.16 121 SER A CA 1
ATOM 997 C C . SER A 1 121 ? 13.074 10.559 18.978 1.00 51.16 121 SER A C 1
ATOM 999 O O . SER A 1 121 ? 13.334 9.586 19.681 1.00 51.16 121 SER A O 1
ATOM 1001 N N . ASP A 1 122 ? 12.065 11.376 19.278 1.00 52.66 122 ASP A N 1
ATOM 1002 C CA . ASP A 1 122 ? 11.461 11.371 20.617 1.00 52.66 122 ASP A CA 1
ATOM 1003 C C . ASP A 1 122 ? 10.232 10.478 20.731 1.00 52.66 122 ASP A C 1
ATOM 1005 O O . ASP A 1 122 ? 9.246 10.659 20.021 1.00 52.66 122 ASP A O 1
ATOM 1009 N N . VAL A 1 123 ? 10.263 9.518 21.656 1.00 51.28 123 VAL A N 1
ATOM 1010 C CA . VAL A 1 123 ? 9.206 8.534 21.943 1.00 51.28 123 VAL A CA 1
ATOM 1011 C C . VAL A 1 123 ? 7.831 9.206 22.097 1.00 51.28 123 VAL A C 1
ATOM 1013 O O . VAL A 1 123 ? 7.641 10.059 22.959 1.00 51.28 123 VAL A O 1
ATOM 1016 N N . VAL A 1 124 ? 6.842 8.802 21.282 1.00 54.31 124 VAL A N 1
ATOM 1017 C CA . VAL A 1 124 ? 5.437 9.173 21.534 1.00 54.31 124 VAL A CA 1
ATOM 1018 C C . VAL A 1 124 ? 4.959 8.321 22.703 1.00 54.31 124 VAL A C 1
ATOM 1020 O O . VAL A 1 124 ? 4.405 7.247 22.512 1.00 54.31 124 VAL A O 1
ATOM 1023 N N . ALA A 1 125 ? 5.218 8.757 23.930 1.00 50.06 125 ALA A N 1
ATOM 1024 C CA . ALA A 1 125 ? 4.596 8.155 25.097 1.00 50.06 125 ALA A CA 1
ATOM 1025 C C . ALA A 1 125 ? 3.206 8.780 25.266 1.00 50.06 125 ALA A C 1
ATOM 1027 O O . ALA A 1 125 ? 3.068 9.918 25.718 1.00 50.06 125 ALA A O 1
ATOM 1028 N N . SER A 1 126 ? 2.163 8.049 24.878 1.00 52.66 126 SER A N 1
ATOM 1029 C CA . SER A 1 126 ? 0.829 8.287 25.425 1.00 52.66 126 SER A CA 1
ATOM 1030 C C . SER A 1 126 ? 0.670 7.353 26.621 1.00 52.66 126 SER A C 1
ATOM 1032 O O . SER A 1 126 ? 0.637 6.140 26.445 1.00 52.66 126 SER A O 1
ATOM 1034 N N . LYS A 1 127 ? 0.674 7.906 27.839 1.00 50.62 127 LYS A N 1
ATOM 1035 C CA . LYS A 1 127 ? 0.310 7.178 29.067 1.00 50.62 127 LYS A CA 1
ATOM 1036 C C . LYS A 1 127 ? -1.182 7.319 29.399 1.00 50.62 127 LYS A C 1
ATOM 1038 O O . LYS A 1 127 ? -1.658 6.622 30.285 1.00 50.62 127 LYS A O 1
ATOM 1043 N N . ASP A 1 128 ? -1.909 8.150 28.654 1.00 50.22 128 ASP A N 1
ATOM 1044 C CA . ASP A 1 128 ? -3.342 8.374 28.833 1.00 50.22 128 ASP A CA 1
ATOM 1045 C C . ASP A 1 128 ? -4.115 7.495 27.844 1.00 50.22 128 ASP A C 1
ATOM 1047 O O . ASP A 1 128 ? -4.548 7.929 26.773 1.00 50.22 128 ASP A O 1
ATOM 1051 N N . TYR A 1 129 ? -4.214 6.207 28.174 1.00 55.19 129 TYR A N 1
ATOM 1052 C CA . TYR A 1 129 ? -5.096 5.282 27.470 1.00 55.19 129 TYR A CA 1
ATOM 1053 C C . TYR A 1 129 ? -6.521 5.466 27.971 1.00 55.19 129 TYR A C 1
ATOM 1055 O O . TYR A 1 129 ? -6.883 4.964 29.032 1.00 55.19 129 TYR A O 1
ATOM 1063 N N . ASP A 1 130 ? -7.344 6.154 27.186 1.00 60.31 130 ASP A N 1
ATOM 1064 C CA . ASP A 1 130 ? -8.787 5.990 27.304 1.00 60.31 130 ASP A CA 1
ATOM 1065 C C . ASP A 1 130 ? -9.138 4.550 26.900 1.00 60.31 130 ASP A C 1
ATOM 1067 O O . ASP A 1 130 ? -8.971 4.151 25.741 1.00 60.31 130 ASP A O 1
ATOM 1071 N N . LEU A 1 131 ? -9.564 3.754 27.883 1.00 61.28 131 LEU A N 1
ATOM 1072 C CA . LEU A 1 131 ? -9.838 2.322 27.742 1.00 61.28 131 LEU A CA 1
ATOM 1073 C C . LEU A 1 131 ? -10.988 2.030 26.767 1.00 61.28 131 LEU A C 1
ATOM 1075 O O . LEU A 1 131 ? -11.137 0.885 26.342 1.00 61.28 131 LEU A O 1
ATOM 1079 N N . ASN A 1 132 ? -11.786 3.038 26.392 1.00 77.94 132 ASN A N 1
ATOM 1080 C CA . ASN A 1 132 ? -12.952 2.840 25.534 1.00 77.94 132 ASN A CA 1
ATOM 1081 C C . ASN A 1 132 ? -12.711 3.115 24.036 1.00 77.94 132 ASN A C 1
ATOM 1083 O O . ASN A 1 132 ? -13.642 3.051 23.227 1.00 77.94 132 ASN A O 1
ATOM 1087 N N . ILE A 1 133 ? -11.468 3.417 23.641 1.00 85.19 133 ILE A N 1
ATOM 1088 C CA . ILE A 1 133 ? -11.110 3.705 22.247 1.00 85.19 133 ILE A CA 1
ATOM 1089 C C . ILE A 1 133 ? -10.242 2.582 21.680 1.00 85.19 133 ILE A C 1
ATOM 1091 O O . ILE A 1 133 ? -9.083 2.412 22.055 1.00 85.19 133 ILE A O 1
ATOM 1095 N N . GLN A 1 134 ? -10.762 1.866 20.682 1.00 90.88 134 GLN A N 1
ATOM 1096 C CA . GLN A 1 134 ? -9.982 0.909 19.905 1.00 90.88 134 GLN A CA 1
ATOM 1097 C C . GLN A 1 134 ? -9.407 1.575 18.657 1.00 90.88 134 GLN A C 1
ATOM 1099 O O . GLN A 1 134 ? -10.118 1.905 17.707 1.00 90.88 134 GLN A O 1
ATOM 1104 N N . ARG A 1 135 ? -8.081 1.701 18.606 1.00 91.38 135 ARG A N 1
ATOM 1105 C CA . ARG A 1 135 ? -7.383 2.184 17.409 1.00 91.38 135 ARG A CA 1
ATOM 1106 C C . ARG A 1 135 ? -7.146 1.039 16.425 1.00 91.38 135 ARG A C 1
ATOM 1108 O O . ARG A 1 135 ? -6.724 -0.052 16.822 1.00 91.38 135 ARG A O 1
ATOM 1115 N N . VAL A 1 136 ? -7.426 1.289 15.148 1.00 94.75 136 VAL A N 1
ATOM 1116 C CA . VAL A 1 136 ? -7.241 0.344 14.038 1.00 94.75 136 VAL A CA 1
ATOM 1117 C C . VAL A 1 136 ? -6.359 0.992 12.975 1.00 94.75 136 VAL A C 1
ATOM 1119 O O . VAL A 1 136 ? -6.754 1.957 12.322 1.00 94.75 136 VAL A O 1
ATOM 1122 N N . TYR A 1 137 ? -5.165 0.442 12.786 1.00 94.44 137 TYR A N 1
ATOM 1123 C CA . TYR A 1 137 ? -4.185 0.895 11.809 1.00 94.44 137 TYR A CA 1
ATOM 1124 C C . TYR A 1 137 ? -4.203 -0.007 10.576 1.00 94.44 137 TYR A C 1
ATOM 1126 O O . TYR A 1 137 ? -3.944 -1.206 10.672 1.00 94.44 137 TYR A O 1
ATOM 1134 N N . PHE A 1 138 ? -4.437 0.586 9.410 1.00 95.50 138 PHE A N 1
ATOM 1135 C CA . PHE A 1 138 ? -4.160 -0.009 8.108 1.00 95.50 138 PHE A CA 1
ATOM 1136 C C . PHE A 1 138 ? -2.850 0.564 7.582 1.00 95.50 138 PHE A C 1
ATOM 1138 O O . PHE A 1 138 ? -2.730 1.775 7.425 1.00 95.50 138 PHE A O 1
ATOM 1145 N N . LEU A 1 139 ? -1.867 -0.289 7.312 1.00 92.12 139 LEU A N 1
ATOM 1146 C CA . LEU A 1 139 ? -0.575 0.129 6.776 1.00 92.12 139 LEU A CA 1
ATOM 1147 C C . LEU A 1 139 ? -0.477 -0.297 5.323 1.00 92.12 139 LEU A C 1
ATOM 1149 O O . LEU A 1 139 ? -0.555 -1.489 5.038 1.00 92.12 139 LEU A O 1
ATOM 1153 N N . ASP A 1 140 ? -0.341 0.662 4.412 1.00 91.12 140 ASP A N 1
ATOM 1154 C CA . ASP A 1 140 ? -0.252 0.371 2.985 1.00 91.12 140 ASP A CA 1
ATOM 1155 C C . ASP A 1 140 ? 1.179 0.043 2.553 1.00 91.12 140 ASP A C 1
ATOM 1157 O O . ASP A 1 140 ? 2.156 0.544 3.113 1.00 91.12 140 ASP A O 1
ATOM 1161 N N . GLU A 1 141 ? 1.276 -0.812 1.537 1.00 84.94 141 GLU A N 1
ATOM 1162 C CA . GLU A 1 141 ? 2.527 -1.314 0.961 1.00 84.94 141 GLU A CA 1
ATOM 1163 C C . GLU A 1 141 ? 3.560 -1.757 2.012 1.00 84.94 141 GLU A C 1
ATOM 1165 O O . GLU A 1 141 ? 4.743 -1.404 1.961 1.00 84.94 141 GLU A O 1
ATOM 1170 N N . VAL A 1 142 ? 3.118 -2.579 2.972 1.00 83.31 142 VAL A N 1
ATOM 1171 C CA . VAL A 1 142 ? 4.030 -3.191 3.942 1.00 83.31 142 VAL A CA 1
ATOM 1172 C C . VAL A 1 142 ? 5.089 -4.008 3.202 1.00 83.31 142 VAL A C 1
ATOM 1174 O O . VAL A 1 142 ? 4.789 -4.962 2.479 1.00 83.31 142 VAL A O 1
ATOM 1177 N N . HIS A 1 143 ? 6.343 -3.614 3.413 1.00 73.88 143 HIS A N 1
ATOM 1178 C CA . HIS A 1 143 ? 7.535 -4.177 2.792 1.00 73.88 143 HIS A CA 1
ATOM 1179 C C . HIS A 1 143 ? 8.578 -4.626 3.829 1.00 73.88 143 HIS A C 1
ATOM 1181 O O . HIS A 1 143 ? 8.643 -4.099 4.940 1.00 73.88 143 HIS A O 1
ATOM 1187 N N . ARG A 1 144 ? 9.503 -5.505 3.428 1.00 59.75 144 ARG A N 1
ATOM 1188 C CA . ARG A 1 144 ? 10.589 -6.005 4.299 1.00 59.75 144 ARG A CA 1
ATOM 1189 C C . ARG A 1 144 ? 11.467 -4.922 4.942 1.00 59.75 144 ARG A C 1
ATOM 1191 O O . ARG A 1 144 ? 12.025 -5.144 6.006 1.00 59.75 144 ARG A O 1
ATOM 1198 N N . SER A 1 145 ? 11.584 -3.742 4.322 1.00 58.81 145 SER A N 1
ATOM 1199 C CA . SER A 1 145 ? 12.383 -2.625 4.850 1.00 58.81 145 SER A CA 1
ATOM 1200 C C . SER A 1 145 ? 11.722 -1.860 6.004 1.00 58.81 145 SER A C 1
ATOM 1202 O O . SER A 1 145 ? 12.274 -0.858 6.450 1.00 58.81 145 SER A O 1
ATOM 1204 N N . TYR A 1 146 ? 10.553 -2.290 6.493 1.00 65.06 146 TYR A N 1
ATOM 1205 C CA . TYR A 1 146 ? 10.010 -1.753 7.740 1.00 65.06 146 TYR A CA 1
ATOM 1206 C C . TYR A 1 146 ? 10.852 -2.281 8.903 1.00 65.06 146 TYR A C 1
ATOM 1208 O O . TYR A 1 146 ? 10.787 -3.462 9.237 1.00 65.06 146 TYR A O 1
ATOM 1216 N N . ASN A 1 147 ? 11.676 -1.404 9.477 1.00 57.53 147 ASN A N 1
ATOM 1217 C CA . ASN A 1 147 ? 12.573 -1.754 10.569 1.00 57.53 147 ASN A CA 1
ATOM 1218 C C . ASN A 1 147 ? 11.817 -1.752 11.917 1.00 57.53 147 ASN A C 1
ATOM 1220 O O . ASN A 1 147 ? 11.266 -0.711 12.283 1.00 57.53 147 ASN A O 1
ATOM 1224 N N . PRO A 1 148 ? 11.785 -2.861 12.674 1.00 53.25 148 PRO A N 1
ATOM 1225 C CA . PRO A 1 148 ? 11.245 -2.902 14.034 1.00 53.25 148 PRO A CA 1
ATOM 1226 C C . PRO A 1 148 ? 12.119 -2.171 15.063 1.00 53.25 148 PRO A C 1
ATOM 1228 O O . PRO A 1 148 ? 11.644 -1.896 16.158 1.00 53.25 148 PRO A O 1
ATOM 1231 N N . ALA A 1 149 ? 13.364 -1.821 14.736 1.00 46.09 149 ALA A N 1
ATOM 1232 C CA . ALA A 1 149 ? 14.233 -1.013 15.584 1.00 46.09 149 ALA A CA 1
ATOM 1233 C C . ALA A 1 149 ? 14.216 0.457 15.126 1.00 46.09 149 ALA A C 1
ATOM 1235 O O . ALA A 1 149 ? 14.551 0.772 13.984 1.00 46.09 149 ALA A O 1
ATOM 1236 N N . GLY A 1 150 ? 13.796 1.368 16.010 1.00 50.94 150 GLY A N 1
ATOM 1237 C CA . GLY A 1 150 ? 13.929 2.821 15.825 1.00 50.94 150 GLY A CA 1
ATOM 1238 C C . GLY A 1 150 ? 13.011 3.481 14.786 1.00 50.94 150 GLY A C 1
ATOM 1239 O O . GLY A 1 150 ? 13.096 4.692 14.593 1.00 50.94 150 GLY A O 1
ATOM 1240 N N . SER A 1 151 ? 12.118 2.742 14.117 1.00 63.03 151 SER A N 1
ATOM 1241 C CA . SER A 1 151 ? 11.139 3.348 13.204 1.00 63.03 151 SER A CA 1
ATOM 1242 C C . SER A 1 151 ? 9.900 3.859 13.946 1.00 63.03 151 SER A C 1
ATOM 1244 O O . SER A 1 151 ? 9.534 3.365 15.013 1.00 63.03 151 SER A O 1
ATOM 1246 N N . PHE A 1 152 ? 9.189 4.820 13.350 1.00 69.75 152 PHE A N 1
ATOM 1247 C CA . PHE A 1 152 ? 7.892 5.289 13.851 1.00 69.75 152 PHE A CA 1
ATOM 1248 C C . PHE A 1 152 ? 6.915 4.144 14.167 1.00 69.75 152 PHE A C 1
ATOM 1250 O O . PHE A 1 152 ? 6.169 4.222 15.136 1.00 69.75 152 PHE A O 1
ATOM 1257 N N . LEU A 1 153 ? 6.941 3.066 13.382 1.00 67.31 153 LEU A N 1
ATOM 1258 C CA . LEU A 1 153 ? 6.057 1.921 13.574 1.00 67.31 153 LEU A CA 1
ATOM 1259 C C . LEU A 1 153 ? 6.411 1.098 14.821 1.00 67.31 153 LEU A C 1
ATOM 1261 O O . LEU A 1 153 ? 5.519 0.569 15.487 1.00 67.31 153 LEU A O 1
ATOM 1265 N N . ALA A 1 154 ? 7.700 1.007 15.148 1.00 68.44 154 ALA A N 1
ATOM 1266 C CA . ALA A 1 154 ? 8.166 0.401 16.388 1.00 68.44 154 ALA A CA 1
ATOM 1267 C C . ALA A 1 154 ? 7.702 1.222 17.594 1.00 68.44 154 ALA A C 1
ATOM 1269 O O . ALA A 1 154 ? 7.103 0.675 18.517 1.00 68.44 154 ALA A O 1
ATOM 1270 N N . ASN A 1 155 ? 7.875 2.546 17.518 1.00 69.06 155 ASN A N 1
ATOM 1271 C CA . ASN A 1 155 ? 7.394 3.478 18.536 1.00 69.06 155 ASN A CA 1
ATOM 1272 C C . ASN A 1 155 ? 5.876 3.378 18.711 1.00 69.06 155 ASN A C 1
ATOM 1274 O O . ASN A 1 155 ? 5.411 3.266 19.836 1.00 69.06 155 ASN A O 1
ATOM 1278 N N . LEU A 1 156 ? 5.114 3.331 17.612 1.00 71.06 156 LEU A N 1
ATOM 1279 C CA . LEU A 1 156 ? 3.662 3.147 17.639 1.00 71.06 156 LEU A CA 1
ATOM 1280 C C . LEU A 1 156 ? 3.263 1.818 18.293 1.00 71.06 156 LEU A C 1
ATOM 1282 O O . LEU A 1 156 ? 2.264 1.739 19.000 1.00 71.06 156 LEU A O 1
ATOM 1286 N N . SER A 1 157 ? 4.039 0.760 18.049 1.00 71.00 157 SER A N 1
ATOM 1287 C CA . SER A 1 157 ? 3.765 -0.565 18.605 1.00 71.00 157 SER A CA 1
ATOM 1288 C C . SER A 1 157 ? 4.052 -0.654 20.099 1.00 71.00 157 SER A C 1
ATOM 1290 O O . SER A 1 157 ? 3.341 -1.374 20.792 1.00 71.00 157 SER A O 1
ATOM 1292 N N . GLN A 1 158 ? 5.069 0.065 20.575 1.00 70.38 158 GLN A N 1
ATOM 1293 C CA . GLN A 1 158 ? 5.394 0.176 21.997 1.00 70.38 158 GLN A CA 1
ATOM 1294 C C . GLN A 1 158 ? 4.445 1.126 22.723 1.00 70.38 158 GLN A C 1
ATOM 1296 O O . GLN A 1 158 ? 4.077 0.863 23.863 1.00 70.38 158 GLN A O 1
ATOM 1301 N N . SER A 1 159 ? 4.054 2.223 22.070 1.00 68.56 159 SER A N 1
ATOM 1302 C CA . SER A 1 159 ? 3.168 3.208 22.668 1.00 68.56 159 SER A CA 1
ATOM 1303 C C . SER A 1 159 ? 1.757 2.669 22.787 1.00 68.56 159 SER A C 1
ATOM 1305 O O . SER A 1 159 ? 1.178 2.858 23.844 1.00 68.56 159 SER A O 1
ATOM 1307 N N . ASP A 1 160 ? 1.226 2.017 21.738 1.00 77.44 160 ASP A N 1
ATOM 1308 C CA . ASP A 1 160 ? -0.130 1.449 21.660 1.00 77.44 160 ASP A CA 1
ATOM 1309 C C . ASP A 1 160 ? -0.092 -0.066 21.451 1.00 77.44 160 ASP A C 1
ATOM 1311 O O . ASP A 1 160 ? -0.056 -0.600 20.329 1.00 77.44 160 ASP A O 1
ATOM 1315 N N . THR A 1 161 ? -0.053 -0.762 22.586 1.00 80.06 161 THR A N 1
ATOM 1316 C CA . THR A 1 161 ? -0.016 -2.222 22.677 1.00 80.06 161 THR A CA 1
ATOM 1317 C C . THR A 1 161 ? -1.363 -2.852 22.329 1.00 80.06 161 THR A C 1
ATOM 1319 O O . THR A 1 161 ? -1.385 -3.948 21.765 1.00 80.06 161 THR A O 1
ATOM 1322 N N . ASP A 1 162 ? -2.472 -2.152 22.584 1.00 86.25 162 ASP A N 1
ATOM 1323 C CA . ASP A 1 162 ? -3.831 -2.648 22.355 1.00 86.25 162 ASP A CA 1
ATOM 1324 C C . ASP A 1 162 ? -4.394 -2.339 20.964 1.00 86.25 162 ASP A C 1
ATOM 1326 O O . ASP A 1 162 ? -5.433 -2.892 20.581 1.00 86.25 162 ASP A O 1
ATOM 1330 N N . ALA A 1 163 ? -3.691 -1.526 20.183 1.00 89.62 163 ALA A N 1
ATOM 1331 C CA . ALA A 1 163 ? -4.000 -1.239 18.796 1.00 89.62 163 ALA A CA 1
ATOM 1332 C C . ALA A 1 163 ? -4.055 -2.473 17.888 1.00 89.62 163 ALA A C 1
ATOM 1334 O O . ALA A 1 163 ? -3.187 -3.352 17.911 1.00 89.62 163 ALA A O 1
ATOM 1335 N N . ILE A 1 164 ? -5.024 -2.450 16.972 1.00 93.94 164 ILE A N 1
ATOM 1336 C CA . ILE A 1 164 ? -5.135 -3.414 15.880 1.00 93.94 164 ILE A CA 1
ATOM 1337 C C . ILE A 1 164 ? -4.289 -2.936 14.703 1.00 93.94 164 ILE A C 1
ATOM 1339 O O . ILE A 1 164 ? -4.410 -1.791 14.273 1.00 93.94 164 ILE A O 1
ATOM 1343 N N . LYS A 1 165 ? -3.434 -3.809 14.167 1.00 92.62 165 LYS A N 1
ATOM 1344 C CA . LYS A 1 165 ? -2.442 -3.490 13.132 1.00 92.62 165 LYS A CA 1
ATOM 1345 C C . LYS A 1 165 ? -2.617 -4.420 11.932 1.00 92.62 165 LYS A C 1
ATOM 1347 O O . LYS A 1 165 ? -2.245 -5.592 11.979 1.00 92.62 165 LYS A O 1
ATOM 1352 N N . ILE A 1 166 ? -3.180 -3.892 10.850 1.00 95.00 166 ILE A N 1
ATOM 1353 C CA . ILE A 1 166 ? -3.435 -4.615 9.603 1.00 95.00 166 ILE A CA 1
ATOM 1354 C C . ILE A 1 166 ? -2.470 -4.123 8.526 1.00 95.00 166 ILE A C 1
ATOM 1356 O O . ILE A 1 166 ? -2.570 -2.995 8.046 1.00 95.00 166 ILE A O 1
ATOM 1360 N N . GLY A 1 167 ? -1.534 -4.982 8.128 1.00 93.06 167 GLY A N 1
ATOM 1361 C CA . GLY A 1 167 ? -0.632 -4.707 7.013 1.00 93.06 167 GLY A CA 1
ATOM 1362 C C . GLY A 1 167 ? -1.278 -5.064 5.678 1.00 93.06 167 GLY A C 1
ATOM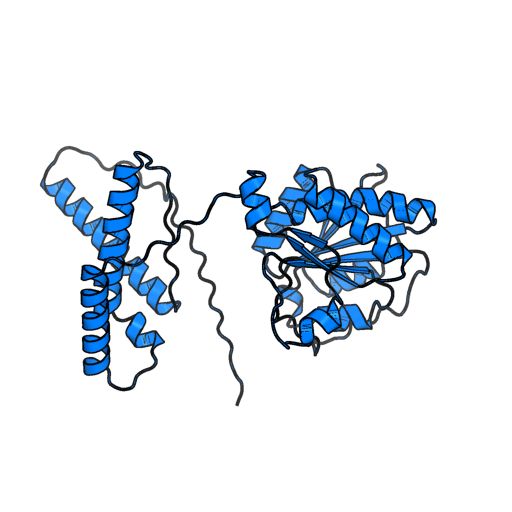 1363 O O . GLY A 1 167 ? -1.729 -6.191 5.495 1.00 93.06 167 GLY A O 1
ATOM 1364 N N . LEU A 1 168 ? -1.301 -4.136 4.728 1.00 93.94 168 LEU A N 1
ATOM 1365 C CA . LEU A 1 168 ? -1.733 -4.358 3.352 1.00 93.94 168 LEU A CA 1
ATOM 1366 C C . LEU A 1 168 ? -0.494 -4.445 2.463 1.00 93.94 168 LEU A C 1
ATOM 1368 O O . LEU A 1 168 ? 0.377 -3.580 2.513 1.00 93.94 168 LEU A O 1
ATOM 1372 N N . THR A 1 169 ? -0.399 -5.478 1.629 1.00 91.12 169 THR A N 1
ATOM 1373 C CA . THR A 1 169 ? 0.733 -5.605 0.703 1.00 91.12 169 THR A CA 1
ATOM 1374 C C . THR A 1 169 ? 0.319 -6.185 -0.640 1.00 91.12 169 THR A C 1
ATOM 1376 O O . THR A 1 169 ? -0.525 -7.083 -0.712 1.00 91.12 169 THR A O 1
ATOM 1379 N N . GLY A 1 170 ? 0.901 -5.639 -1.714 1.00 88.88 170 GLY A N 1
ATOM 1380 C CA . GLY A 1 170 ? 0.813 -6.186 -3.069 1.00 88.88 170 GLY A CA 1
ATOM 1381 C C . GLY A 1 170 ? 1.724 -7.388 -3.303 1.00 88.88 170 GLY A C 1
ATOM 1382 O O . GLY A 1 170 ? 1.463 -8.207 -4.186 1.00 88.88 170 GLY A O 1
ATOM 1383 N N . THR A 1 171 ? 2.788 -7.499 -2.508 1.00 83.06 171 THR A N 1
ATOM 1384 C CA . THR A 1 171 ? 3.880 -8.440 -2.746 1.00 83.06 171 THR A CA 1
ATOM 1385 C C . THR A 1 171 ? 4.034 -9.410 -1.580 1.00 83.06 171 THR A C 1
ATOM 1387 O O . THR A 1 171 ? 3.816 -9.037 -0.428 1.00 83.06 171 THR A O 1
ATOM 1390 N N . PRO A 1 172 ? 4.398 -10.671 -1.854 1.00 71.69 172 PRO A N 1
ATOM 1391 C CA . PRO A 1 172 ? 4.708 -11.608 -0.794 1.00 71.69 172 PRO A CA 1
ATOM 1392 C C . PRO A 1 172 ? 5.838 -11.075 0.092 1.00 71.69 172 PRO A C 1
ATOM 1394 O O . PRO A 1 172 ? 6.910 -10.731 -0.404 1.00 71.69 172 PRO A O 1
ATOM 1397 N N . LEU A 1 173 ? 5.664 -11.145 1.408 1.00 69.25 173 LEU A N 1
ATOM 1398 C CA . LEU A 1 173 ? 6.786 -11.128 2.344 1.00 69.25 173 LEU A CA 1
ATOM 1399 C C . LEU A 1 173 ? 7.308 -12.571 2.448 1.00 69.25 173 LEU A C 1
ATOM 1401 O O . LEU A 1 173 ? 6.906 -13.329 3.340 1.00 69.25 173 LEU A O 1
ATOM 1405 N N . LEU A 1 174 ? 8.081 -12.994 1.443 1.00 61.94 174 LEU A N 1
ATOM 1406 C CA . LEU A 1 174 ? 8.777 -14.287 1.386 1.00 61.94 174 LEU A CA 1
ATOM 1407 C C . LEU A 1 174 ? 10.224 -14.109 1.867 1.00 61.94 174 LEU A C 1
ATOM 1409 O O . LEU A 1 174 ? 10.858 -13.114 1.531 1.00 61.94 174 LEU A O 1
ATOM 1413 N N . GLY A 1 175 ? 10.727 -15.076 2.638 1.00 59.25 175 GLY A N 1
ATOM 1414 C CA . GLY A 1 175 ? 12.063 -15.054 3.244 1.00 59.25 175 GLY A CA 1
ATOM 1415 C C . GLY A 1 175 ? 12.047 -15.249 4.764 1.00 59.25 175 GLY A C 1
ATOM 1416 O O . GLY A 1 175 ? 10.982 -15.278 5.390 1.00 59.25 175 GLY A O 1
ATOM 1417 N N . THR A 1 176 ? 13.242 -15.388 5.339 1.00 51.59 176 THR A N 1
ATOM 1418 C CA . THR A 1 176 ? 13.530 -15.441 6.786 1.00 51.59 176 THR A CA 1
ATOM 1419 C C . THR A 1 176 ? 13.673 -14.048 7.407 1.00 51.59 176 THR A C 1
ATOM 1421 O O . THR A 1 176 ? 14.187 -13.918 8.511 1.00 51.59 176 THR A O 1
ATOM 1424 N N . ASP A 1 177 ? 13.234 -12.995 6.714 1.00 52.59 177 ASP A N 1
ATOM 1425 C CA . ASP A 1 177 ? 13.314 -11.613 7.189 1.00 52.59 177 ASP A CA 1
ATOM 1426 C C . ASP A 1 177 ? 12.262 -11.380 8.294 1.00 52.59 177 ASP A C 1
ATOM 1428 O O . ASP A 1 177 ? 11.146 -10.915 8.043 1.00 52.59 177 ASP A O 1
ATOM 1432 N N . TYR A 1 178 ? 12.631 -11.758 9.522 1.00 53.47 178 TYR A N 1
ATOM 1433 C CA . TYR A 1 178 ? 11.863 -11.704 10.778 1.00 53.47 178 TYR A CA 1
ATOM 1434 C C . TYR A 1 178 ? 11.072 -10.389 10.973 1.00 53.47 178 TYR A C 1
ATOM 1436 O O . TYR A 1 178 ? 9.887 -10.390 11.315 1.00 53.47 178 TYR A O 1
ATOM 1444 N N . ASN A 1 179 ? 11.668 -9.265 10.577 1.00 61.03 179 ASN A N 1
ATOM 1445 C CA . ASN A 1 179 ? 11.222 -7.902 10.866 1.00 61.03 179 ASN A CA 1
ATOM 1446 C C . ASN A 1 179 ? 9.740 -7.576 10.588 1.00 61.03 179 ASN A C 1
ATOM 1448 O O . ASN A 1 179 ? 9.096 -6.904 11.392 1.00 61.03 179 ASN A O 1
ATOM 1452 N N . SER A 1 180 ? 9.167 -8.011 9.459 1.00 62.16 180 SER A N 1
ATOM 1453 C CA . SER A 1 180 ? 7.776 -7.650 9.121 1.00 62.16 180 SER A CA 1
ATOM 1454 C C . SER A 1 180 ? 6.735 -8.584 9.743 1.0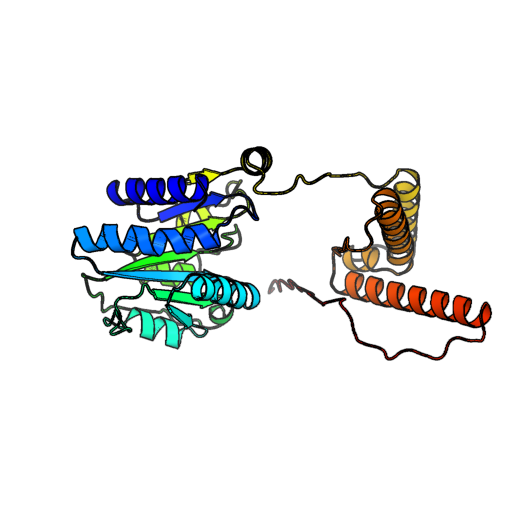0 62.16 180 SER A C 1
ATOM 1456 O O . SER A 1 180 ? 5.651 -8.127 10.107 1.00 62.16 180 SER A O 1
ATOM 1458 N N . ARG A 1 181 ? 7.036 -9.882 9.890 1.00 69.62 181 ARG A N 1
ATOM 1459 C CA . ARG A 1 181 ? 6.120 -10.828 10.557 1.00 69.62 181 ARG A CA 1
ATOM 1460 C C . ARG A 1 181 ? 6.109 -10.627 12.066 1.00 69.62 181 ARG A C 1
ATOM 1462 O O . ARG A 1 181 ? 5.075 -10.842 12.687 1.00 69.62 181 ARG A O 1
ATOM 1469 N N . ASP A 1 182 ? 7.193 -10.130 12.644 1.00 73.06 182 ASP A N 1
ATOM 1470 C CA . ASP A 1 182 ? 7.215 -9.788 14.065 1.00 73.06 182 ASP A CA 1
ATOM 1471 C C . ASP A 1 182 ? 6.269 -8.617 14.364 1.00 73.06 182 ASP A C 1
ATOM 1473 O O . ASP A 1 182 ? 5.441 -8.696 15.280 1.00 73.06 182 ASP A O 1
ATOM 1477 N N . LEU A 1 183 ? 6.306 -7.576 13.522 1.00 75.38 183 LEU A N 1
ATOM 1478 C CA . LEU A 1 183 ? 5.449 -6.393 13.645 1.00 75.38 183 LEU A CA 1
ATOM 1479 C C . LEU A 1 183 ? 3.978 -6.686 13.330 1.00 75.38 183 LEU A C 1
ATOM 1481 O O . LEU A 1 183 ? 3.091 -6.285 14.084 1.00 75.38 183 LEU A O 1
ATOM 1485 N N . PHE A 1 184 ? 3.708 -7.395 12.232 1.00 79.56 184 PHE A N 1
ATOM 1486 C CA . PHE A 1 184 ? 2.347 -7.566 11.718 1.00 79.56 184 PHE A CA 1
ATOM 1487 C C . PHE A 1 184 ? 1.767 -8.958 11.923 1.00 79.56 184 PHE A C 1
ATOM 1489 O O . PHE A 1 184 ? 0.596 -9.148 11.660 1.00 79.56 184 PHE A O 1
ATOM 1496 N N . GLY A 1 185 ? 2.514 -9.940 12.411 1.00 86.56 185 GLY A N 1
ATOM 1497 C CA . GLY A 1 185 ? 2.026 -11.308 12.573 1.00 86.56 185 GLY A CA 1
ATOM 1498 C C . GLY A 1 185 ? 1.846 -12.064 11.254 1.00 86.56 185 GLY A C 1
ATOM 1499 O O . GLY A 1 185 ? 2.490 -11.792 10.240 1.00 86.56 185 GLY A O 1
ATOM 1500 N N . ASN A 1 186 ? 0.969 -13.067 11.295 1.00 90.00 186 ASN A N 1
ATOM 1501 C CA . ASN A 1 186 ? 0.715 -13.978 10.183 1.00 90.00 186 ASN A CA 1
ATOM 1502 C C . ASN A 1 186 ? -0.236 -13.380 9.134 1.00 90.00 186 ASN A C 1
ATOM 1504 O O . ASN A 1 186 ? -0.925 -12.383 9.356 1.00 90.00 186 ASN A O 1
ATOM 1508 N N . TYR A 1 187 ? -0.312 -14.029 7.972 1.00 92.25 187 TYR A N 1
ATOM 1509 C CA . TYR A 1 187 ? -1.295 -13.675 6.951 1.00 92.25 187 TYR A CA 1
ATOM 1510 C C . TYR A 1 187 ? -2.729 -13.966 7.435 1.00 92.25 187 TYR A C 1
ATOM 1512 O O . TYR A 1 187 ? -3.036 -15.092 7.819 1.00 92.25 187 TYR A O 1
ATOM 1520 N N . ILE A 1 188 ? -3.608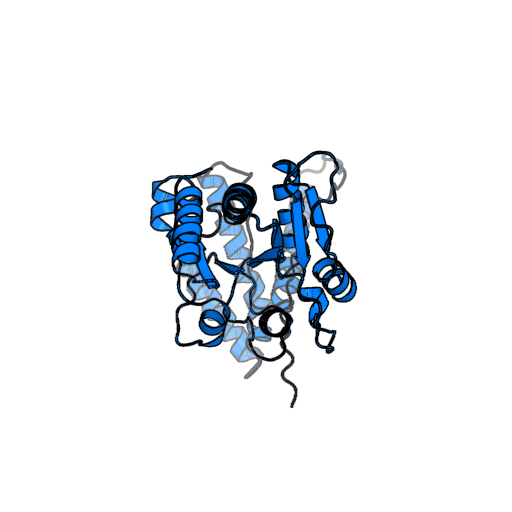 -12.963 7.367 1.00 95.75 188 ILE A N 1
ATOM 1521 C CA . ILE A 1 188 ? -5.054 -13.063 7.635 1.00 95.75 188 ILE A CA 1
ATOM 1522 C C . ILE A 1 188 ? -5.788 -13.576 6.399 1.00 95.75 188 ILE A C 1
ATOM 1524 O O . ILE A 1 188 ? -6.660 -14.437 6.496 1.00 95.75 188 ILE A O 1
ATOM 1528 N N . HIS A 1 189 ? -5.453 -13.019 5.234 1.00 96.88 189 HIS A N 1
ATOM 1529 C CA . HIS A 1 189 ? -6.122 -13.314 3.973 1.00 96.88 189 HIS A CA 1
ATOM 1530 C C . HIS A 1 189 ? -5.170 -13.102 2.798 1.00 96.88 189 HIS A C 1
ATOM 1532 O O . HIS A 1 189 ? -4.341 -12.187 2.814 1.00 96.88 189 HIS A O 1
ATOM 1538 N N . LYS A 1 190 ? -5.313 -13.929 1.758 1.00 95.81 190 LYS A N 1
ATOM 1539 C CA . LYS A 1 190 ? -4.513 -13.848 0.536 1.00 95.81 190 LYS A CA 1
ATOM 1540 C C . LYS A 1 190 ? -5.412 -13.831 -0.696 1.00 95.81 190 LYS A C 1
ATOM 1542 O O . LYS A 1 190 ? -6.374 -14.584 -0.766 1.00 95.81 190 LYS A O 1
ATOM 1547 N N . TYR A 1 191 ? -5.098 -12.966 -1.648 1.00 95.75 191 TYR A N 1
ATOM 1548 C CA . TYR A 1 191 ? -5.760 -12.878 -2.941 1.00 95.75 191 TYR A CA 1
ATOM 1549 C C . TYR A 1 191 ? -4.709 -12.628 -4.018 1.00 95.75 191 TYR A C 1
ATOM 1551 O O . TYR A 1 191 ? -4.123 -11.545 -4.115 1.00 95.75 191 TYR A O 1
ATOM 1559 N N . TYR A 1 192 ? -4.417 -13.684 -4.768 1.00 92.81 192 TYR A N 1
ATOM 1560 C CA . TYR A 1 192 ? -3.267 -13.739 -5.652 1.00 92.81 192 TYR A CA 1
ATOM 1561 C C . TYR A 1 192 ? -3.561 -13.196 -7.044 1.00 92.81 192 TYR A C 1
ATOM 1563 O O . TYR A 1 192 ? -4.704 -13.047 -7.473 1.00 92.81 192 TYR A O 1
ATOM 1571 N N . TYR A 1 193 ? -2.473 -12.925 -7.758 1.00 90.44 193 TYR A N 1
ATOM 1572 C CA . TYR A 1 193 ? -2.493 -12.411 -9.116 1.00 90.44 193 TYR A CA 1
ATOM 1573 C C . TYR A 1 193 ? -3.317 -13.287 -10.072 1.00 90.44 193 TYR A C 1
ATOM 1575 O O . TYR A 1 193 ? -4.164 -12.756 -10.776 1.00 90.44 193 TYR A O 1
ATOM 1583 N N . ASN A 1 194 ? -3.145 -14.613 -10.051 1.00 91.75 194 ASN A N 1
ATOM 1584 C CA . ASN A 1 194 ? -3.892 -15.531 -10.920 1.00 91.75 194 ASN A CA 1
ATOM 1585 C C . ASN A 1 194 ? -5.415 -15.435 -10.724 1.00 91.75 194 ASN A C 1
ATOM 1587 O O . ASN A 1 194 ? -6.139 -15.381 -11.713 1.00 91.75 194 ASN A O 1
ATOM 1591 N N . ALA A 1 195 ? -5.887 -15.350 -9.476 1.00 93.94 195 ALA A N 1
ATOM 1592 C CA . ALA A 1 195 ? -7.306 -15.158 -9.177 1.00 93.94 195 ALA A CA 1
ATOM 1593 C C . ALA A 1 195 ? -7.803 -13.796 -9.688 1.00 93.94 195 ALA A C 1
ATOM 1595 O O . ALA A 1 195 ? -8.804 -13.721 -10.383 1.00 93.94 195 ALA A O 1
ATOM 1596 N N . SER A 1 196 ? -7.036 -12.729 -9.460 1.00 94.06 196 SER A N 1
ATOM 1597 C CA . SER A 1 196 ? -7.371 -11.381 -9.940 1.00 94.06 196 SER A CA 1
ATOM 1598 C C . SER A 1 196 ? -7.428 -11.241 -11.461 1.00 94.06 196 SER A C 1
ATOM 1600 O O . SER A 1 196 ? -8.194 -10.421 -11.968 1.00 94.06 196 SER A O 1
ATOM 1602 N N . ILE A 1 197 ? -6.635 -12.028 -12.194 1.00 93.50 197 ILE A N 1
ATOM 1603 C CA . ILE A 1 197 ? -6.761 -12.146 -13.651 1.00 93.50 197 ILE A CA 1
ATOM 1604 C C . ILE A 1 197 ? -8.033 -12.910 -14.023 1.00 93.50 197 ILE A C 1
ATOM 1606 O O . ILE A 1 197 ? -8.781 -12.436 -14.871 1.00 93.50 197 ILE A O 1
ATOM 1610 N N . ALA A 1 198 ? -8.282 -14.063 -13.393 1.00 94.56 198 ALA A N 1
ATOM 1611 C CA . ALA A 1 198 ? -9.461 -14.885 -13.670 1.00 94.56 198 ALA A CA 1
ATOM 1612 C C . ALA A 1 198 ? -10.774 -14.123 -13.414 1.00 94.56 198 ALA A C 1
ATOM 1614 O O . ALA A 1 198 ? -11.717 -14.248 -14.188 1.00 94.56 198 ALA A O 1
ATOM 1615 N N . ASP A 1 199 ? -10.795 -13.268 -12.390 1.00 95.19 199 ASP A N 1
ATOM 1616 C CA . ASP A 1 199 ? -11.944 -12.433 -12.029 1.00 95.19 199 ASP A CA 1
ATOM 1617 C C . ASP A 1 199 ? -12.070 -11.154 -12.883 1.00 95.19 199 ASP A C 1
ATOM 1619 O O . ASP A 1 199 ? -12.992 -10.361 -12.688 1.00 95.19 199 ASP A O 1
ATOM 1623 N N . GLY A 1 200 ? -11.122 -10.892 -13.792 1.00 92.75 200 GLY A N 1
ATOM 1624 C CA . GLY A 1 200 ? -11.111 -9.691 -14.635 1.00 92.75 200 GLY A CA 1
ATOM 1625 C C . GLY A 1 200 ? -10.827 -8.384 -13.882 1.00 92.75 200 GLY A C 1
ATOM 1626 O O . GLY A 1 200 ? -11.106 -7.297 -14.385 1.00 92.75 200 GLY A O 1
ATOM 1627 N N . TYR A 1 201 ? -10.281 -8.448 -12.664 1.00 91.19 201 TYR A N 1
ATOM 1628 C CA . TYR A 1 201 ? -9.996 -7.262 -11.846 1.00 91.19 201 TYR A CA 1
ATOM 1629 C C . TYR A 1 201 ? -8.657 -6.601 -12.161 1.00 91.19 201 TYR A C 1
ATOM 1631 O O . TYR A 1 201 ? -8.480 -5.417 -11.861 1.00 91.19 201 TYR A O 1
ATOM 1639 N N . THR A 1 202 ? -7.722 -7.351 -12.739 1.00 89.88 202 THR A N 1
ATOM 1640 C CA . THR A 1 202 ? -6.406 -6.870 -13.177 1.00 89.88 202 THR A CA 1
ATOM 1641 C C . THR A 1 202 ? -6.082 -7.400 -14.569 1.00 89.88 202 THR A C 1
ATOM 1643 O O . THR A 1 202 ? -6.564 -8.461 -14.955 1.00 89.88 202 THR A O 1
ATOM 1646 N N . LEU A 1 203 ? -5.233 -6.685 -15.308 1.00 89.50 203 LEU A N 1
ATOM 1647 C CA . LEU A 1 203 ? -4.770 -7.104 -16.632 1.00 89.50 203 LEU A CA 1
ATOM 1648 C C . LEU A 1 203 ? -3.591 -8.072 -16.538 1.00 89.50 203 LEU A C 1
ATOM 1650 O O . LEU A 1 203 ? -2.763 -7.978 -15.626 1.00 89.50 203 LEU A O 1
ATOM 1654 N N . ARG A 1 204 ? -3.500 -8.983 -17.512 1.00 88.88 204 ARG A N 1
ATOM 1655 C CA . ARG A 1 204 ? -2.401 -9.942 -17.612 1.00 88.88 204 ARG A CA 1
ATOM 1656 C C . ARG A 1 204 ? -1.118 -9.222 -18.021 1.00 88.88 204 ARG A C 1
ATOM 1658 O O . ARG A 1 204 ? -1.075 -8.537 -19.035 1.00 88.88 204 ARG A O 1
ATOM 1665 N N . LEU A 1 205 ? -0.060 -9.435 -17.250 1.00 86.62 205 LEU A N 1
ATOM 1666 C CA . LEU A 1 205 ? 1.299 -9.059 -17.606 1.00 86.62 205 LEU A CA 1
ATOM 1667 C C . LEU A 1 205 ? 1.863 -10.086 -18.588 1.00 86.62 205 LEU A C 1
ATOM 1669 O O . LEU A 1 205 ? 1.944 -11.278 -18.274 1.00 86.62 205 LEU A O 1
ATOM 1673 N N . ILE A 1 206 ? 2.251 -9.611 -19.766 1.00 86.94 206 ILE A N 1
ATOM 1674 C CA . ILE A 1 206 ? 3.008 -10.379 -20.751 1.00 86.94 206 ILE A CA 1
ATOM 1675 C C . ILE A 1 206 ? 4.470 -9.974 -20.584 1.00 86.94 206 ILE A C 1
ATOM 1677 O O . ILE A 1 206 ? 4.796 -8.787 -20.559 1.00 86.94 206 ILE A O 1
ATOM 1681 N N . ARG A 1 207 ? 5.342 -10.965 -20.394 1.00 89.06 207 ARG A N 1
ATOM 1682 C CA . ARG A 1 207 ? 6.786 -10.758 -20.344 1.00 89.06 207 ARG A CA 1
ATOM 1683 C C . ARG A 1 207 ? 7.367 -11.228 -21.664 1.00 89.06 207 ARG A C 1
ATOM 1685 O O . ARG A 1 207 ? 7.310 -12.417 -21.960 1.00 89.06 207 ARG A O 1
ATOM 1692 N N . GLU A 1 208 ? 7.957 -10.298 -22.390 1.00 87.50 208 GLU A N 1
ATOM 1693 C CA . GLU A 1 208 ? 8.680 -10.571 -23.624 1.00 87.50 208 GLU A CA 1
ATOM 1694 C C . GLU A 1 208 ? 10.177 -10.414 -23.364 1.00 87.50 208 GLU A C 1
ATOM 1696 O O . GLU A 1 208 ? 10.610 -9.552 -22.591 1.00 87.50 208 GLU A O 1
ATOM 1701 N N . GLU A 1 209 ? 10.973 -11.304 -23.947 1.00 87.38 209 GLU A N 1
ATOM 1702 C CA . GLU A 1 209 ? 12.424 -11.185 -23.889 1.00 87.38 209 GLU A CA 1
ATOM 1703 C C . GLU A 1 209 ? 12.921 -10.169 -24.916 1.00 87.38 209 GLU A C 1
ATOM 1705 O O . GLU A 1 209 ? 12.304 -9.944 -25.954 1.00 87.38 209 GLU A O 1
ATOM 1710 N N . ILE A 1 210 ? 14.077 -9.567 -24.634 1.00 86.88 210 ILE A N 1
ATOM 1711 C CA . ILE A 1 210 ? 14.754 -8.708 -25.605 1.00 86.88 210 ILE A CA 1
ATOM 1712 C C . ILE A 1 210 ? 15.160 -9.569 -26.800 1.00 86.88 210 ILE A C 1
ATOM 1714 O O . ILE A 1 210 ? 15.834 -10.588 -26.627 1.00 86.88 210 ILE A O 1
ATOM 1718 N N . ALA A 1 211 ? 14.795 -9.133 -28.006 1.00 88.38 211 ALA A N 1
ATOM 1719 C CA . ALA A 1 211 ? 15.119 -9.854 -29.228 1.00 88.38 211 ALA A CA 1
ATOM 1720 C C . ALA A 1 211 ? 16.636 -10.118 -29.356 1.00 88.38 211 ALA A C 1
ATOM 1722 O O . ALA A 1 211 ? 17.479 -9.279 -29.019 1.00 88.38 211 ALA A O 1
ATOM 1723 N N . THR A 1 212 ? 16.993 -11.317 -29.829 1.00 89.00 212 THR A N 1
ATOM 1724 C CA . THR A 1 212 ? 18.359 -11.866 -29.759 1.00 89.00 212 THR A CA 1
ATOM 1725 C C . THR A 1 212 ? 19.406 -10.967 -30.409 1.00 89.00 212 THR A C 1
ATOM 1727 O O . THR A 1 212 ? 20.473 -10.744 -29.837 1.00 89.00 212 THR A O 1
ATOM 1730 N N . ASN A 1 213 ? 19.090 -10.411 -31.578 1.00 88.06 213 ASN A N 1
ATOM 1731 C CA . ASN A 1 213 ? 19.945 -9.468 -32.295 1.00 88.06 213 ASN A CA 1
ATOM 1732 C C . ASN A 1 213 ? 20.276 -8.233 -31.440 1.00 88.06 213 ASN A C 1
ATOM 1734 O O . ASN A 1 213 ? 21.433 -7.826 -31.363 1.00 88.06 213 ASN A O 1
ATOM 1738 N N . TYR A 1 214 ? 19.292 -7.676 -30.736 1.00 85.88 214 TYR A N 1
ATOM 1739 C CA . TYR A 1 214 ? 19.505 -6.535 -29.848 1.00 85.88 214 TYR A CA 1
ATOM 1740 C C . TYR A 1 214 ? 20.248 -6.920 -28.575 1.00 85.88 214 TYR A C 1
ATOM 1742 O O . TYR A 1 214 ? 21.078 -6.148 -28.099 1.00 85.88 214 TYR A O 1
ATOM 1750 N N . ARG A 1 215 ? 20.025 -8.130 -28.050 1.00 89.06 215 ARG A N 1
ATOM 1751 C CA . ARG A 1 215 ? 20.789 -8.638 -26.906 1.00 89.06 215 ARG A CA 1
ATOM 1752 C C . ARG A 1 215 ? 22.289 -8.675 -27.208 1.00 89.06 215 ARG A C 1
ATOM 1754 O O . ARG A 1 215 ? 23.075 -8.257 -26.364 1.00 89.06 215 ARG A O 1
ATOM 1761 N N . ILE A 1 216 ? 22.673 -9.113 -28.409 1.00 90.06 216 ILE A N 1
ATOM 1762 C CA . ILE A 1 216 ? 24.074 -9.133 -28.861 1.00 90.06 216 ILE A CA 1
ATOM 1763 C C . ILE A 1 216 ? 24.642 -7.710 -28.924 1.00 90.06 216 ILE A C 1
ATOM 1765 O O . ILE A 1 216 ? 25.709 -7.454 -28.370 1.00 90.06 216 ILE A O 1
ATOM 1769 N N . VAL A 1 217 ? 23.907 -6.767 -29.526 1.00 88.62 217 VAL A N 1
ATOM 1770 C CA . VAL A 1 217 ? 24.329 -5.357 -29.615 1.00 88.62 217 VAL A CA 1
ATOM 1771 C C . VAL A 1 217 ? 24.536 -4.744 -28.228 1.00 88.62 217 VAL A C 1
ATOM 1773 O O . VAL A 1 217 ? 25.536 -4.070 -27.997 1.00 88.62 217 VAL A O 1
ATOM 1776 N N . LEU A 1 218 ? 23.625 -4.995 -27.283 1.00 87.75 218 LEU A N 1
ATOM 1777 C CA . LEU A 1 218 ? 23.739 -4.481 -25.916 1.00 87.75 218 LEU A CA 1
ATOM 1778 C C . LEU A 1 218 ? 24.895 -5.111 -25.143 1.00 87.75 218 LEU A C 1
ATOM 1780 O O . LEU A 1 218 ? 25.571 -4.412 -24.394 1.00 87.75 218 LEU A O 1
ATOM 1784 N N . GLN A 1 219 ? 25.144 -6.407 -25.332 1.00 89.69 219 GLN A N 1
ATOM 1785 C CA . GLN A 1 219 ? 26.292 -7.082 -24.728 1.00 89.69 219 GLN A CA 1
ATOM 1786 C C . GLN A 1 219 ? 27.615 -6.536 -25.264 1.00 89.69 219 GLN A C 1
ATOM 1788 O O . GLN A 1 219 ? 28.533 -6.317 -24.478 1.00 89.69 219 GLN A O 1
ATOM 1793 N N . GLN A 1 220 ? 27.708 -6.275 -26.570 1.00 89.75 220 GLN A N 1
ATOM 1794 C CA . GLN A 1 220 ? 28.897 -5.656 -27.151 1.00 89.75 220 GLN A CA 1
ATOM 1795 C C . GLN A 1 220 ? 29.093 -4.236 -26.615 1.00 89.75 220 GLN A C 1
ATOM 1797 O O . GLN A 1 220 ? 30.172 -3.906 -26.141 1.00 89.75 220 GLN A O 1
ATOM 1802 N N . ALA A 1 221 ? 28.026 -3.431 -26.585 1.00 87.00 221 ALA A N 1
ATOM 1803 C CA . ALA A 1 221 ? 28.079 -2.078 -26.045 1.00 87.00 221 ALA A CA 1
ATOM 1804 C C . ALA A 1 221 ? 28.491 -2.043 -24.562 1.00 87.00 221 ALA A C 1
ATOM 1806 O O . ALA A 1 221 ? 29.174 -1.111 -24.151 1.00 87.00 221 ALA A O 1
ATOM 1807 N N . LEU A 1 222 ? 28.094 -3.036 -23.755 1.00 87.31 222 LEU A N 1
ATOM 1808 C CA . LEU A 1 222 ? 28.565 -3.166 -22.371 1.00 87.31 222 LEU A CA 1
ATOM 1809 C C . LEU A 1 222 ? 30.057 -3.484 -22.314 1.00 87.31 222 LEU A C 1
ATOM 1811 O O . LEU A 1 222 ? 30.788 -2.767 -21.637 1.00 87.31 222 LEU A O 1
ATOM 1815 N N . LYS A 1 223 ? 30.508 -4.499 -23.060 1.00 87.38 223 LYS A N 1
ATOM 1816 C CA . LYS A 1 223 ? 31.921 -4.899 -23.099 1.00 87.38 223 LYS A CA 1
ATOM 1817 C C . LYS A 1 223 ? 32.828 -3.760 -23.557 1.00 87.38 223 LYS A C 1
ATOM 1819 O O . LYS A 1 223 ? 33.865 -3.528 -22.951 1.00 87.38 223 LYS A O 1
ATOM 1824 N N . ASP A 1 224 ? 32.427 -3.022 -24.589 1.00 86.75 224 ASP A N 1
ATOM 1825 C CA . ASP A 1 224 ? 33.206 -1.893 -25.104 1.00 86.75 224 ASP A CA 1
ATOM 1826 C C . ASP A 1 224 ? 33.367 -0.798 -24.038 1.00 86.75 224 ASP A C 1
ATOM 1828 O O . ASP A 1 224 ? 34.440 -0.215 -23.897 1.00 86.75 224 ASP A O 1
ATOM 1832 N N . VAL A 1 225 ? 32.316 -0.536 -23.253 1.00 86.25 225 VAL A N 1
ATOM 1833 C CA . VAL A 1 225 ? 32.367 0.434 -22.150 1.00 86.25 225 VAL A CA 1
ATOM 1834 C C . VAL A 1 225 ? 33.215 -0.084 -20.990 1.00 86.25 225 VAL A C 1
ATOM 1836 O O . VAL A 1 225 ? 33.981 0.690 -20.424 1.00 86.25 225 VAL A O 1
ATOM 1839 N N . GLU A 1 226 ? 33.119 -1.370 -20.653 1.00 85.94 226 GLU A N 1
ATOM 1840 C CA . GLU A 1 226 ? 33.959 -2.009 -19.630 1.00 85.94 226 GLU A CA 1
ATOM 1841 C C . GLU A 1 226 ? 35.449 -1.919 -19.996 1.00 85.94 226 GLU A C 1
ATOM 1843 O O . GLU A 1 226 ? 36.261 -1.518 -19.166 1.00 85.94 226 GLU A O 1
ATOM 1848 N N . ILE A 1 227 ? 35.807 -2.182 -21.258 1.00 85.75 227 ILE A N 1
ATOM 1849 C CA . ILE A 1 227 ? 37.187 -2.052 -21.756 1.00 85.75 227 ILE A CA 1
ATOM 1850 C C . ILE A 1 227 ? 37.666 -0.595 -21.690 1.00 85.75 227 ILE A C 1
ATOM 1852 O O . ILE A 1 227 ? 38.806 -0.337 -21.313 1.00 85.75 227 ILE A O 1
ATOM 1856 N N . GLN A 1 228 ? 36.812 0.366 -22.053 1.00 82.50 228 GLN A N 1
ATOM 1857 C CA . GLN A 1 228 ? 37.170 1.788 -22.061 1.00 82.50 228 GLN A CA 1
ATOM 1858 C C . GLN A 1 228 ? 37.333 2.382 -20.662 1.00 82.50 228 GLN A C 1
ATOM 1860 O O . GLN A 1 228 ? 38.174 3.257 -20.466 1.00 82.50 228 GLN A O 1
ATOM 1865 N N . MET A 1 229 ? 36.485 1.977 -19.716 1.00 80.00 229 MET A N 1
ATOM 1866 C CA . MET A 1 229 ? 36.434 2.587 -18.388 1.00 80.00 229 MET A CA 1
ATOM 1867 C C . MET A 1 229 ? 37.291 1.840 -17.358 1.00 80.00 229 MET A C 1
ATOM 1869 O O . MET A 1 229 ? 37.693 2.460 -16.379 1.00 80.00 229 MET A O 1
ATOM 1873 N N . GLY A 1 230 ? 37.619 0.563 -17.580 1.00 76.81 230 GLY A N 1
ATOM 1874 C CA . GLY A 1 230 ? 38.305 -0.279 -16.597 1.00 76.81 230 GLY A CA 1
ATOM 1875 C C . GLY A 1 230 ? 37.362 -0.748 -15.483 1.00 76.81 230 GLY A C 1
ATOM 1876 O O . GLY A 1 230 ? 36.148 -0.827 -15.679 1.00 76.81 230 GLY A O 1
ATOM 1877 N N . ASP A 1 231 ? 37.909 -1.055 -14.303 1.00 72.81 231 ASP A N 1
ATOM 1878 C CA . ASP A 1 231 ? 37.128 -1.544 -13.155 1.00 72.81 231 ASP A CA 1
ATOM 1879 C C . ASP A 1 231 ? 36.412 -0.387 -12.436 1.00 72.81 231 ASP A C 1
ATOM 1881 O O . ASP A 1 231 ? 36.873 0.174 -11.440 1.00 72.81 231 ASP A O 1
ATOM 1885 N N . VAL A 1 232 ? 35.300 0.048 -13.025 1.00 76.44 232 VAL A N 1
ATOM 1886 C CA . VAL A 1 232 ? 34.484 1.174 -12.560 1.00 76.44 232 VAL A CA 1
ATOM 1887 C C . VAL A 1 232 ? 33.120 0.664 -12.104 1.00 76.44 232 VAL A C 1
ATOM 1889 O O . VAL A 1 232 ? 32.600 -0.318 -12.631 1.00 76.44 232 VAL A O 1
ATOM 1892 N N . ASP A 1 233 ? 32.501 1.357 -11.140 1.00 80.75 233 ASP A N 1
ATOM 1893 C CA . ASP A 1 233 ? 31.149 1.047 -10.660 1.00 80.75 233 ASP A CA 1
ATOM 1894 C C . ASP A 1 233 ? 30.183 0.822 -11.841 1.00 80.75 233 ASP A C 1
ATOM 1896 O O . ASP A 1 233 ? 30.008 1.690 -12.707 1.00 80.75 233 ASP A O 1
ATOM 1900 N N . ARG A 1 234 ? 29.507 -0.337 -11.842 1.00 81.88 234 ARG A N 1
ATOM 1901 C CA . ARG A 1 234 ? 28.467 -0.722 -12.812 1.00 81.88 234 ARG A CA 1
ATOM 1902 C C . ARG A 1 234 ? 27.477 0.399 -13.103 1.00 81.88 234 ARG A C 1
ATOM 1904 O O . ARG A 1 234 ? 27.043 0.546 -14.245 1.00 81.88 234 ARG A O 1
ATOM 1911 N N . LYS A 1 235 ? 27.137 1.226 -12.111 1.00 84.69 235 LYS A N 1
ATOM 1912 C CA . LYS A 1 235 ? 26.230 2.370 -12.297 1.00 84.69 235 LYS A CA 1
ATOM 1913 C C . LYS A 1 235 ? 26.718 3.351 -13.359 1.00 84.69 235 LYS A C 1
ATOM 1915 O O . LYS A 1 235 ? 25.897 3.940 -14.063 1.00 84.69 235 LYS A O 1
ATOM 1920 N N . LEU A 1 236 ? 28.031 3.553 -13.468 1.00 83.94 236 LEU A N 1
ATOM 1921 C CA . LEU A 1 236 ? 28.636 4.443 -14.456 1.00 83.94 236 LEU A CA 1
ATOM 1922 C C . LEU A 1 236 ? 28.638 3.806 -15.845 1.00 83.94 236 LEU A C 1
ATOM 1924 O O . LEU A 1 236 ? 28.294 4.502 -16.804 1.00 83.94 236 LEU A O 1
ATOM 1928 N N . ILE A 1 237 ? 28.902 2.498 -15.921 1.00 85.56 237 ILE A N 1
ATOM 1929 C CA . ILE A 1 237 ? 28.858 1.695 -17.153 1.00 85.56 237 ILE A CA 1
ATOM 1930 C C . ILE A 1 237 ? 27.454 1.743 -17.772 1.00 85.56 237 ILE A C 1
ATOM 1932 O O . ILE A 1 237 ? 27.283 2.204 -18.901 1.00 85.56 237 ILE A O 1
ATOM 1936 N N . TYR A 1 238 ? 26.413 1.387 -17.009 1.00 88.56 238 TYR A N 1
ATOM 1937 C CA . TYR A 1 238 ? 25.022 1.394 -17.494 1.00 88.56 238 TYR A CA 1
ATOM 1938 C C . TYR A 1 238 ? 24.507 2.779 -17.872 1.00 88.56 238 TYR A C 1
ATOM 1940 O O . TYR A 1 238 ? 23.561 2.929 -18.648 1.00 88.56 238 TYR A O 1
ATOM 1948 N N . ALA A 1 239 ? 25.111 3.814 -17.311 1.00 90.75 239 ALA A N 1
ATOM 1949 C CA . ALA A 1 239 ? 24.746 5.178 -17.595 1.00 90.75 239 ALA A CA 1
ATOM 1950 C C . ALA A 1 239 ? 25.598 5.767 -18.744 1.00 90.75 239 ALA A C 1
ATOM 1952 O O . ALA A 1 239 ? 25.353 6.911 -19.139 1.00 90.75 239 ALA A O 1
ATOM 1953 N N . HIS A 1 240 ? 26.600 5.053 -19.268 1.00 90.25 240 HIS A N 1
ATOM 1954 C CA . HIS A 1 240 ? 27.475 5.541 -20.331 1.00 90.25 240 HIS A CA 1
ATOM 1955 C C . HIS A 1 240 ? 26.722 5.700 -21.658 1.00 90.25 240 HIS A C 1
ATOM 1957 O O . HIS A 1 240 ? 25.812 4.937 -21.986 1.00 90.25 240 HIS A O 1
ATOM 1963 N N . SER A 1 241 ? 27.100 6.708 -22.449 1.00 87.81 241 SER A N 1
ATOM 1964 C CA . SER A 1 241 ? 26.375 7.054 -23.679 1.00 87.81 241 SER A CA 1
ATOM 1965 C C . SER A 1 241 ? 26.398 5.940 -24.732 1.00 87.81 241 SER A C 1
ATOM 1967 O O . SER A 1 241 ? 25.381 5.723 -25.392 1.00 87.81 241 SER A O 1
ATOM 1969 N N . SER A 1 242 ? 27.507 5.197 -24.827 1.00 88.19 242 SER A N 1
ATOM 1970 C CA . SER A 1 242 ? 27.658 4.057 -25.741 1.00 88.19 242 SER A CA 1
ATOM 1971 C C . SER A 1 242 ? 26.712 2.902 -25.419 1.00 88.19 242 SER A C 1
ATOM 1973 O O . SER A 1 242 ? 26.339 2.180 -26.331 1.00 88.19 242 SER A O 1
ATOM 1975 N N . PHE A 1 243 ? 26.273 2.759 -24.163 1.00 89.81 243 PHE A N 1
ATOM 1976 C CA . PHE A 1 243 ? 25.276 1.760 -23.772 1.00 89.81 243 PHE A CA 1
ATOM 1977 C C . PHE A 1 243 ? 23.845 2.312 -23.840 1.00 89.81 243 PHE A C 1
ATOM 1979 O O . PHE A 1 243 ? 22.947 1.694 -24.410 1.00 89.81 243 PHE A O 1
ATOM 1986 N N . VAL A 1 244 ? 23.625 3.517 -23.303 1.00 91.12 244 VAL A N 1
ATOM 1987 C CA . VAL A 1 244 ? 22.293 4.137 -23.224 1.00 91.12 244 VAL A CA 1
ATOM 1988 C C . VAL A 1 244 ? 21.679 4.355 -24.603 1.00 91.12 244 VAL A C 1
ATOM 1990 O O . VAL A 1 244 ? 20.481 4.146 -24.777 1.00 91.12 244 VAL A O 1
ATOM 1993 N N . LYS A 1 245 ? 22.477 4.790 -25.582 1.00 89.38 245 LYS A N 1
ATOM 1994 C CA . LYS A 1 245 ? 21.981 5.105 -26.923 1.00 89.38 245 LYS A CA 1
ATOM 1995 C C . LYS A 1 245 ? 21.404 3.876 -27.651 1.00 89.38 245 LYS A C 1
ATOM 1997 O O . LYS A 1 245 ? 20.223 3.939 -27.982 1.00 89.38 245 LYS A O 1
ATOM 2002 N N . PRO A 1 246 ? 22.144 2.766 -27.860 1.00 89.50 246 PRO A N 1
ATOM 2003 C CA . PRO A 1 246 ? 21.592 1.586 -28.532 1.00 89.50 246 PRO A CA 1
ATOM 2004 C C . PRO A 1 246 ? 20.422 0.962 -27.762 1.00 89.50 246 PRO A C 1
ATOM 2006 O O . PRO A 1 246 ? 19.457 0.517 -28.378 1.00 89.50 246 PRO A O 1
ATOM 2009 N N . MET A 1 247 ? 20.459 0.986 -26.424 1.00 90.81 247 MET A N 1
ATOM 2010 C CA . MET A 1 247 ? 19.343 0.534 -25.586 1.00 90.81 247 MET A CA 1
ATOM 2011 C C . MET A 1 247 ? 18.077 1.353 -25.830 1.00 90.81 247 MET A C 1
ATOM 2013 O O . MET A 1 247 ? 17.000 0.795 -26.024 1.00 90.81 247 MET A O 1
ATOM 2017 N N . LEU A 1 248 ? 18.193 2.679 -25.824 1.00 90.81 248 LEU A N 1
ATOM 2018 C CA . LEU A 1 248 ? 17.049 3.556 -26.015 1.00 90.81 248 LEU A CA 1
ATOM 2019 C C . LEU A 1 248 ? 16.506 3.476 -27.447 1.00 90.81 248 LEU A C 1
ATOM 2021 O O . LEU A 1 248 ? 15.291 3.462 -27.627 1.00 90.81 248 LEU A O 1
ATOM 2025 N N . ASP A 1 249 ? 17.385 3.390 -28.446 1.00 88.44 249 ASP A N 1
ATOM 2026 C CA . ASP A 1 249 ? 16.988 3.242 -29.847 1.00 88.44 249 ASP A CA 1
ATOM 2027 C C . ASP A 1 249 ? 16.203 1.933 -30.060 1.00 88.44 249 ASP A C 1
ATOM 2029 O O . ASP A 1 249 ? 15.181 1.944 -30.750 1.00 88.44 249 ASP A O 1
ATOM 2033 N N . TYR A 1 250 ? 16.608 0.833 -29.407 1.00 89.44 250 TYR A N 1
ATOM 2034 C CA . TYR A 1 250 ? 15.831 -0.411 -29.378 1.00 89.44 250 TYR A CA 1
ATOM 2035 C C . TYR A 1 250 ? 14.446 -0.201 -28.764 1.00 89.44 250 TYR A C 1
ATOM 2037 O O . TYR A 1 250 ? 13.450 -0.460 -29.431 1.00 89.44 250 TYR A O 1
ATOM 2045 N N . ILE A 1 251 ? 14.381 0.322 -27.534 1.00 90.44 251 ILE A N 1
ATOM 2046 C CA . ILE A 1 251 ? 13.118 0.504 -26.803 1.00 90.44 251 ILE A CA 1
ATOM 2047 C C . ILE A 1 251 ? 12.140 1.373 -27.600 1.00 90.44 251 ILE A C 1
ATOM 2049 O O . ILE A 1 251 ? 10.963 1.045 -27.693 1.00 90.44 251 ILE A O 1
ATOM 2053 N N . ILE A 1 252 ? 12.609 2.478 -28.186 1.00 89.56 252 ILE A N 1
ATOM 2054 C CA . ILE A 1 252 ? 11.756 3.383 -28.968 1.00 89.56 252 ILE A CA 1
ATOM 2055 C C . ILE A 1 252 ? 11.258 2.695 -30.242 1.00 89.56 252 ILE A C 1
ATOM 2057 O O . ILE A 1 252 ? 10.085 2.828 -30.587 1.00 89.56 252 ILE A O 1
ATOM 2061 N N . THR A 1 253 ? 12.137 1.975 -30.941 1.00 89.50 253 THR A N 1
ATOM 2062 C CA . THR A 1 253 ? 11.781 1.275 -32.182 1.00 89.50 253 THR A CA 1
ATOM 2063 C C . THR A 1 253 ? 10.765 0.171 -31.918 1.00 89.50 253 THR A C 1
ATOM 2065 O O . THR A 1 253 ? 9.776 0.060 -32.638 1.00 89.50 253 THR A O 1
ATOM 2068 N N . ASP A 1 254 ? 11.004 -0.629 -30.883 1.00 89.56 254 ASP A N 1
ATOM 2069 C CA . ASP A 1 254 ? 10.122 -1.707 -30.456 1.00 89.56 254 ASP A CA 1
ATOM 2070 C C . ASP A 1 254 ? 8.755 -1.162 -30.025 1.00 89.56 254 ASP A C 1
ATOM 2072 O O . ASP A 1 254 ? 7.724 -1.559 -30.557 1.00 89.56 254 ASP A O 1
ATOM 2076 N N . PHE A 1 255 ? 8.742 -0.122 -29.190 1.00 89.75 255 PHE A N 1
ATOM 2077 C CA . PHE A 1 255 ? 7.511 0.528 -28.750 1.00 89.75 255 PHE A CA 1
ATOM 2078 C C . PHE A 1 255 ? 6.684 1.118 -29.904 1.00 89.75 255 PHE A C 1
ATOM 2080 O O . PHE A 1 255 ? 5.457 1.002 -29.910 1.00 89.75 255 PHE A O 1
ATOM 2087 N N . ALA A 1 256 ? 7.335 1.725 -30.903 1.00 89.06 256 ALA A N 1
ATOM 2088 C CA . ALA A 1 256 ? 6.657 2.237 -32.093 1.00 89.06 256 ALA A CA 1
ATOM 2089 C C . ALA A 1 256 ? 6.032 1.109 -32.932 1.00 89.06 256 ALA A C 1
ATOM 2091 O O . ALA A 1 256 ? 4.904 1.253 -33.403 1.00 89.06 256 ALA A O 1
ATOM 2092 N N . LYS A 1 257 ? 6.730 -0.026 -33.078 1.00 89.56 257 LYS A N 1
ATOM 2093 C CA . LYS A 1 257 ? 6.180 -1.220 -33.738 1.00 89.56 257 LYS A CA 1
ATOM 2094 C C . LYS A 1 257 ? 4.976 -1.765 -32.978 1.00 89.56 257 LYS A C 1
ATOM 2096 O O . LYS A 1 257 ? 3.967 -2.058 -33.608 1.00 89.56 257 LYS A O 1
ATOM 2101 N N . SER A 1 258 ? 5.051 -1.837 -31.651 1.00 88.62 258 SER A N 1
ATOM 2102 C CA . SER A 1 258 ? 3.956 -2.329 -30.811 1.00 88.62 258 SER A CA 1
ATOM 2103 C C . SER A 1 258 ? 2.706 -1.456 -30.919 1.00 88.62 258 SER A C 1
ATOM 2105 O O . SER A 1 258 ? 1.612 -1.990 -31.080 1.00 88.62 258 SER A O 1
ATOM 2107 N N . ARG A 1 259 ? 2.843 -0.121 -30.930 1.00 90.19 259 ARG A N 1
ATOM 2108 C CA . ARG A 1 259 ? 1.706 0.784 -31.188 1.00 90.19 259 ARG A CA 1
ATOM 2109 C C . ARG A 1 259 ? 1.089 0.572 -32.569 1.00 90.19 259 ARG A C 1
ATOM 2111 O O . ARG A 1 259 ? -0.130 0.514 -32.677 1.00 90.19 259 ARG A O 1
ATOM 2118 N N . GLY A 1 260 ? 1.922 0.410 -33.600 1.00 91.06 260 GLY A N 1
ATOM 2119 C CA . GLY A 1 260 ? 1.455 0.129 -34.960 1.00 91.06 260 GLY A CA 1
ATOM 2120 C C . GLY A 1 260 ? 0.734 -1.218 -35.079 1.00 91.06 260 GLY A C 1
ATOM 2121 O O . GLY A 1 260 ? -0.315 -1.294 -35.706 1.00 91.06 260 GLY A O 1
ATOM 2122 N N . ALA A 1 261 ? 1.254 -2.265 -34.435 1.00 90.19 261 ALA A N 1
ATOM 2123 C CA . ALA A 1 261 ? 0.650 -3.598 -34.434 1.00 90.19 261 ALA A CA 1
ATOM 2124 C C . ALA A 1 261 ? -0.683 -3.650 -33.669 1.00 90.19 261 ALA A C 1
ATOM 2126 O O . ALA A 1 261 ? -1.583 -4.390 -34.057 1.00 90.19 261 ALA A O 1
ATOM 2127 N N . LEU A 1 262 ? -0.812 -2.865 -32.596 1.00 89.00 262 LEU A N 1
ATOM 2128 C CA . LEU A 1 262 ? -2.030 -2.776 -31.785 1.00 89.00 262 LEU A CA 1
ATOM 2129 C C . LEU A 1 262 ? -3.025 -1.721 -32.295 1.00 89.00 262 LEU A C 1
ATOM 2131 O O . LEU A 1 262 ? -4.160 -1.696 -31.827 1.00 89.00 262 LEU A O 1
ATOM 2135 N N . ASN A 1 263 ? -2.610 -0.871 -33.242 1.00 92.06 263 ASN A N 1
ATOM 2136 C CA . ASN A 1 263 ? -3.368 0.280 -33.736 1.00 92.06 263 ASN A CA 1
ATOM 2137 C C . ASN A 1 263 ? -3.886 1.189 -32.598 1.00 92.06 263 ASN A C 1
ATOM 2139 O O . ASN A 1 263 ? -5.031 1.640 -32.616 1.00 92.06 263 ASN A O 1
ATOM 2143 N N . ASP A 1 264 ? -3.047 1.421 -31.582 1.00 88.06 264 ASP A N 1
ATOM 2144 C CA . ASP A 1 264 ? -3.401 2.196 -30.388 1.00 88.06 264 ASP A CA 1
ATOM 2145 C C . ASP A 1 264 ? -2.273 3.162 -29.993 1.00 88.06 264 ASP A C 1
ATOM 2147 O O . ASP A 1 264 ? -1.268 2.800 -29.371 1.00 88.06 264 ASP A O 1
ATOM 2151 N N . ASP A 1 265 ? -2.470 4.436 -30.332 1.00 87.56 265 ASP A N 1
ATOM 2152 C CA . ASP A 1 265 ? -1.536 5.519 -30.017 1.00 87.56 265 ASP A CA 1
ATOM 2153 C C . ASP A 1 265 ? -1.617 6.002 -28.559 1.00 87.56 265 ASP A C 1
ATOM 2155 O O . ASP A 1 265 ? -0.761 6.778 -28.113 1.00 87.56 265 ASP A O 1
ATOM 2159 N N . THR A 1 266 ? -2.616 5.546 -27.794 1.00 89.19 266 THR A N 1
ATOM 2160 C CA . THR A 1 266 ? -2.813 5.931 -26.389 1.00 89.19 266 THR A CA 1
ATOM 2161 C C . THR A 1 266 ? -1.902 5.156 -25.439 1.00 89.19 266 THR A C 1
ATOM 2163 O O . THR A 1 266 ? -1.649 5.611 -24.319 1.00 89.19 266 THR A O 1
ATOM 2166 N N . ILE A 1 267 ? -1.344 4.025 -25.888 1.00 87.94 267 ILE A N 1
ATOM 2167 C CA . ILE A 1 267 ? -0.442 3.188 -25.092 1.00 87.94 267 ILE A CA 1
ATOM 2168 C C . ILE A 1 267 ? 0.768 4.012 -24.664 1.00 87.94 267 ILE A C 1
ATOM 2170 O O . ILE A 1 267 ? 1.495 4.536 -25.502 1.00 87.94 267 ILE A O 1
ATOM 2174 N N . GLY A 1 268 ? 1.017 4.116 -23.359 1.00 89.25 268 GLY A N 1
ATOM 2175 C CA . GLY A 1 268 ? 2.200 4.766 -22.792 1.00 89.25 268 GLY A CA 1
ATOM 2176 C C . GLY A 1 268 ? 3.368 3.798 -22.583 1.00 89.25 268 GLY A C 1
ATOM 2177 O O . GLY A 1 268 ? 3.176 2.593 -22.455 1.00 89.25 268 GLY A O 1
ATOM 2178 N N . GLY A 1 269 ? 4.588 4.333 -22.509 1.00 88.19 269 GLY A N 1
ATOM 2179 C CA . GLY A 1 269 ? 5.801 3.568 -22.208 1.00 88.19 269 GLY A CA 1
ATOM 2180 C C . GLY A 1 269 ? 6.528 4.129 -20.988 1.00 88.19 269 GLY A C 1
ATOM 2181 O O . GLY A 1 269 ? 6.549 5.341 -20.771 1.00 88.19 269 GLY A O 1
ATOM 2182 N N . MET A 1 270 ? 7.147 3.256 -20.193 1.00 90.75 270 MET A N 1
ATOM 2183 C CA . MET A 1 270 ? 7.997 3.648 -19.067 1.00 90.75 270 MET A CA 1
ATOM 2184 C C . MET A 1 270 ? 9.318 2.887 -19.127 1.00 90.75 270 MET A C 1
ATOM 2186 O O . MET A 1 270 ? 9.330 1.662 -19.187 1.00 90.75 270 MET A O 1
ATOM 2190 N N . VAL A 1 271 ? 10.431 3.619 -19.059 1.00 90.12 271 VAL A N 1
ATOM 2191 C CA . VAL A 1 271 ? 11.777 3.041 -18.979 1.00 90.12 271 VAL A CA 1
ATOM 2192 C C . VAL A 1 271 ? 12.269 3.144 -17.543 1.00 90.12 271 VAL A C 1
ATOM 2194 O O . VAL A 1 271 ? 12.456 4.245 -17.021 1.00 90.12 271 VAL A O 1
ATOM 2197 N N . ILE A 1 272 ? 12.478 1.997 -16.902 1.00 89.75 272 ILE A N 1
ATOM 2198 C CA . ILE A 1 272 ? 13.040 1.920 -15.553 1.00 89.75 272 ILE A CA 1
ATOM 2199 C C . ILE A 1 272 ? 14.558 1.818 -15.688 1.00 89.75 272 ILE A C 1
ATOM 2201 O O . ILE A 1 272 ? 15.070 0.878 -16.284 1.00 89.75 272 ILE A O 1
ATOM 2205 N N . CYS A 1 273 ? 15.263 2.816 -15.161 1.00 90.81 273 CYS A N 1
ATOM 2206 C CA . CYS A 1 273 ? 16.721 2.883 -15.181 1.00 90.81 273 CYS A CA 1
ATOM 2207 C C . CYS A 1 273 ? 17.300 2.412 -13.841 1.00 90.81 273 CYS A C 1
ATOM 2209 O O . CYS A 1 273 ? 16.674 2.595 -12.797 1.00 90.81 273 CYS A O 1
ATOM 2211 N N . ASP A 1 274 ? 18.515 1.876 -13.877 1.00 87.56 274 ASP A N 1
ATOM 2212 C CA . ASP A 1 274 ? 19.264 1.409 -12.708 1.00 87.56 274 ASP A CA 1
ATOM 2213 C C . ASP A 1 274 ? 19.707 2.571 -11.800 1.00 87.56 274 ASP A C 1
ATOM 2215 O O . ASP A 1 274 ? 19.718 2.468 -10.573 1.00 87.56 274 ASP A O 1
ATOM 2219 N N . SER A 1 275 ? 20.010 3.730 -12.398 1.00 90.38 275 SER A N 1
ATOM 2220 C CA . SER A 1 275 ? 20.474 4.921 -11.680 1.00 90.38 275 SER A CA 1
ATOM 2221 C C . SER A 1 275 ? 19.824 6.219 -12.163 1.00 90.38 275 SER A C 1
ATOM 2223 O O . SER A 1 275 ? 19.277 6.321 -13.268 1.00 90.38 275 SER A O 1
ATOM 2225 N N . SER A 1 276 ? 19.910 7.258 -11.324 1.00 90.81 276 SER A N 1
ATOM 2226 C CA . SER A 1 276 ? 19.420 8.601 -11.663 1.00 90.81 276 SER A CA 1
ATOM 2227 C C . SER A 1 276 ? 20.207 9.206 -12.830 1.00 90.81 276 SER A C 1
ATOM 2229 O O . SER A 1 276 ? 19.665 9.920 -13.674 1.00 90.81 276 SER A O 1
ATOM 2231 N N . GLU A 1 277 ? 21.492 8.877 -12.894 1.00 91.38 277 GLU A N 1
ATOM 2232 C CA . GLU A 1 277 ? 22.438 9.242 -13.928 1.00 91.38 277 GLU A CA 1
ATOM 2233 C C . GLU A 1 277 ? 21.979 8.627 -15.243 1.00 91.38 277 GLU A C 1
ATOM 2235 O O . GLU A 1 277 ? 21.746 9.365 -16.199 1.00 91.38 277 GLU A O 1
ATOM 2240 N N . GLN A 1 278 ? 21.744 7.313 -15.279 1.00 92.81 278 GLN A N 1
ATOM 2241 C CA . GLN A 1 278 ? 21.229 6.644 -16.470 1.00 92.81 278 GLN A CA 1
ATOM 2242 C C . GLN A 1 278 ? 19.915 7.283 -16.934 1.00 92.81 278 GLN A C 1
ATOM 2244 O O . GLN A 1 278 ? 19.807 7.650 -18.102 1.00 92.81 278 GLN A O 1
ATOM 2249 N N . ALA A 1 279 ? 18.971 7.545 -16.024 1.00 92.06 279 ALA A N 1
ATOM 2250 C CA . ALA A 1 279 ? 17.709 8.208 -16.361 1.00 92.06 279 ALA A CA 1
ATOM 2251 C C . ALA A 1 279 ? 17.915 9.593 -17.006 1.00 92.06 279 ALA A C 1
ATOM 2253 O O . ALA A 1 279 ? 17.301 9.910 -18.029 1.00 92.06 279 ALA A O 1
ATOM 2254 N N . LYS A 1 280 ? 18.827 10.414 -16.463 1.00 91.38 280 LYS A N 1
ATOM 2255 C CA . LYS A 1 280 ? 19.193 11.718 -17.046 1.00 91.38 280 LYS A CA 1
ATOM 2256 C C . LYS A 1 280 ? 19.825 11.558 -18.434 1.00 91.38 280 LYS A C 1
ATOM 2258 O O . LYS A 1 280 ? 19.516 12.346 -19.331 1.00 91.38 280 LYS A O 1
ATOM 2263 N N . ARG A 1 281 ? 20.700 10.561 -18.631 1.00 91.19 281 ARG A N 1
ATOM 2264 C CA . ARG A 1 281 ? 21.322 10.261 -19.937 1.00 91.19 281 ARG A CA 1
ATOM 2265 C C . ARG A 1 281 ? 20.272 9.794 -20.962 1.00 91.19 281 ARG A C 1
ATOM 2267 O O . ARG A 1 281 ? 20.288 10.294 -22.090 1.00 91.19 281 ARG A O 1
ATOM 2274 N N . CYS A 1 282 ? 19.331 8.929 -20.574 1.00 89.94 282 CYS A N 1
ATOM 2275 C CA . CYS A 1 282 ? 18.216 8.484 -21.420 1.00 89.94 282 CYS A CA 1
ATOM 2276 C C . CYS A 1 282 ? 17.357 9.669 -21.876 1.00 89.94 282 CYS A C 1
ATOM 2278 O O . CYS A 1 282 ? 17.126 9.844 -23.071 1.00 89.94 282 CYS A O 1
ATOM 2280 N N . LEU A 1 283 ? 16.954 10.540 -20.943 1.00 87.56 283 LEU A N 1
ATOM 2281 C CA . LEU A 1 283 ? 16.127 11.708 -21.254 1.00 87.56 283 LEU A CA 1
ATOM 2282 C C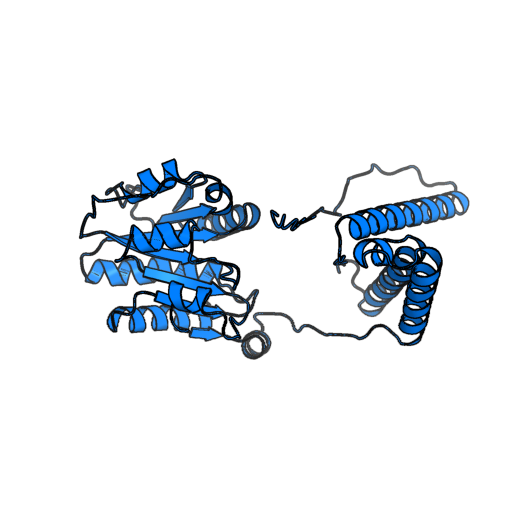 . LEU A 1 283 ? 16.825 12.658 -22.237 1.00 87.56 283 LEU A C 1
ATOM 2284 O O . LEU A 1 283 ? 16.239 13.049 -23.246 1.00 87.56 283 LEU A O 1
ATOM 2288 N N . ARG A 1 284 ? 18.097 12.990 -21.983 1.00 87.44 284 ARG A N 1
ATOM 2289 C CA . ARG A 1 284 ? 18.890 13.848 -22.881 1.00 87.44 284 ARG A CA 1
ATOM 2290 C C . ARG A 1 284 ? 19.010 13.250 -24.283 1.00 87.44 284 ARG A C 1
ATOM 2292 O O . ARG A 1 284 ? 18.917 13.985 -25.265 1.00 87.44 284 ARG A O 1
ATOM 2299 N N . SER A 1 285 ? 19.212 11.937 -24.378 1.00 84.12 285 SER A N 1
ATOM 2300 C CA . SER A 1 285 ? 19.328 11.233 -25.661 1.00 84.12 285 SER A CA 1
ATOM 2301 C C . SER A 1 285 ? 18.000 11.235 -26.423 1.00 84.12 285 SER A C 1
ATOM 2303 O O . SER A 1 285 ? 17.980 11.587 -27.601 1.00 84.12 285 SER A O 1
ATOM 2305 N N . SER A 1 286 ? 16.885 10.971 -25.732 1.00 81.56 286 SER A N 1
ATOM 2306 C CA . SER A 1 286 ? 15.534 11.026 -26.307 1.00 81.56 286 SER A CA 1
ATOM 2307 C C . SER A 1 286 ? 15.194 12.416 -26.860 1.00 81.56 286 SER A C 1
ATOM 2309 O O . SER A 1 286 ? 14.818 12.557 -28.025 1.00 81.56 286 SER A O 1
ATOM 2311 N N . MET A 1 287 ? 15.433 13.476 -26.077 1.00 78.38 287 MET A N 1
ATOM 2312 C CA . MET A 1 287 ? 15.172 14.856 -26.510 1.00 78.38 287 MET A CA 1
ATOM 2313 C C . MET A 1 287 ? 16.001 15.249 -27.742 1.00 78.38 287 MET A C 1
ATOM 2315 O O . MET A 1 287 ? 15.490 15.902 -28.652 1.00 78.38 287 MET A O 1
ATOM 2319 N N . ARG A 1 288 ? 17.273 14.829 -27.811 1.00 78.06 288 ARG A N 1
ATOM 2320 C CA . ARG A 1 288 ? 18.124 15.057 -28.994 1.00 78.06 288 ARG A CA 1
ATOM 2321 C C . ARG A 1 288 ? 17.581 14.342 -30.232 1.00 78.06 288 ARG A C 1
ATOM 2323 O O . ARG A 1 288 ? 17.587 14.935 -31.309 1.00 78.06 288 ARG A O 1
ATOM 2330 N N . ASN A 1 289 ? 17.106 13.105 -30.090 1.00 75.31 289 ASN A N 1
ATOM 2331 C CA . ASN A 1 289 ? 16.512 12.348 -31.193 1.00 75.31 289 ASN A CA 1
ATOM 2332 C C . ASN A 1 289 ? 15.228 13.024 -31.710 1.00 75.31 289 ASN A C 1
ATOM 2334 O O . ASN A 1 289 ? 15.090 13.211 -32.919 1.00 75.31 289 ASN A O 1
ATOM 2338 N N . MET A 1 290 ? 14.355 13.498 -30.814 1.00 71.50 290 MET A N 1
ATOM 2339 C CA . MET A 1 290 ? 13.150 14.255 -31.187 1.00 71.50 290 MET A CA 1
ATOM 2340 C C . MET A 1 290 ? 13.467 15.547 -31.956 1.00 71.50 290 MET A C 1
ATOM 2342 O O . MET A 1 290 ? 12.836 15.840 -32.971 1.00 71.50 290 MET A O 1
ATOM 2346 N N . LEU A 1 291 ? 14.457 16.324 -31.500 1.00 69.31 291 LEU A N 1
ATOM 2347 C CA . LEU A 1 291 ? 14.865 17.561 -32.178 1.00 69.31 291 LEU A CA 1
ATOM 2348 C C . LEU A 1 291 ? 15.400 17.287 -33.590 1.00 69.31 291 LEU A C 1
ATOM 2350 O O . LEU A 1 291 ? 15.056 18.008 -34.526 1.00 69.31 291 LEU A O 1
ATOM 2354 N N . LYS A 1 292 ? 16.188 16.218 -33.765 1.00 73.56 292 LYS A N 1
ATOM 2355 C CA . LYS A 1 292 ? 16.695 15.796 -35.082 1.00 73.56 292 LYS A CA 1
ATOM 2356 C C . LYS A 1 292 ? 15.574 15.365 -36.030 1.00 73.56 292 LYS A C 1
ATOM 2358 O O . LYS A 1 292 ? 15.621 15.704 -37.210 1.00 73.56 292 LYS A O 1
ATOM 2363 N N . GLN A 1 293 ? 14.567 14.645 -35.533 1.00 70.19 293 GLN A N 1
ATOM 2364 C CA . GLN A 1 293 ? 13.405 14.247 -36.335 1.00 70.19 293 GLN A CA 1
ATOM 2365 C C . GLN A 1 293 ? 12.579 15.461 -36.779 1.00 70.19 293 GLN A C 1
ATOM 2367 O O . GLN A 1 293 ? 12.256 15.570 -37.960 1.00 70.19 293 GLN A O 1
ATOM 2372 N N . ARG A 1 294 ? 12.332 16.426 -35.882 1.00 60.75 294 ARG A N 1
ATOM 2373 C CA . ARG A 1 294 ? 11.662 17.688 -36.240 1.00 60.75 294 ARG A CA 1
ATOM 2374 C C . ARG A 1 294 ? 12.443 18.501 -37.268 1.00 60.75 294 ARG A C 1
ATOM 2376 O O . ARG A 1 294 ? 11.850 19.004 -38.212 1.00 60.75 294 ARG A O 1
ATOM 2383 N N . GLN A 1 295 ? 13.766 18.610 -37.128 1.00 64.44 295 GLN A N 1
ATOM 2384 C CA . GLN A 1 295 ? 14.595 19.298 -38.125 1.00 64.44 295 GLN A CA 1
ATOM 2385 C C . GLN A 1 295 ? 14.540 18.615 -39.497 1.00 64.44 295 GLN A C 1
ATOM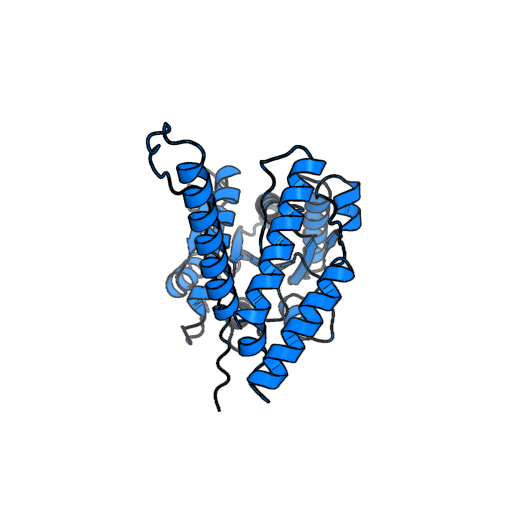 2387 O O . GLN A 1 295 ? 14.518 19.309 -40.509 1.00 64.44 295 GLN A O 1
ATOM 2392 N N . LYS A 1 296 ? 14.483 17.276 -39.551 1.00 68.94 296 LYS A N 1
ATOM 2393 C CA . LYS A 1 296 ? 14.275 16.541 -40.809 1.00 68.94 296 LYS A CA 1
ATOM 2394 C C . LYS A 1 296 ? 12.893 16.810 -41.413 1.00 68.94 296 LYS A C 1
ATOM 2396 O O . LYS A 1 296 ? 12.830 17.084 -42.603 1.00 68.94 296 LYS A O 1
ATOM 2401 N N . GLN A 1 297 ? 11.828 16.807 -40.608 1.00 60.44 297 GLN A N 1
ATOM 2402 C CA . GLN A 1 297 ? 10.466 17.109 -41.074 1.00 60.44 297 GLN A CA 1
ATOM 2403 C C . GLN A 1 297 ? 10.312 18.554 -41.575 1.00 60.44 297 GLN A C 1
ATOM 2405 O O . GLN A 1 297 ? 9.722 18.776 -42.628 1.00 60.44 297 GLN A O 1
ATOM 2410 N N . MET A 1 298 ? 10.897 19.537 -40.881 1.00 56.00 298 MET A N 1
ATOM 2411 C CA . MET A 1 298 ? 10.885 20.935 -41.339 1.00 56.00 298 MET A CA 1
ATOM 2412 C C . MET A 1 298 ? 11.685 21.138 -42.632 1.00 56.00 298 MET A C 1
ATOM 2414 O O . MET A 1 298 ? 11.358 22.017 -43.421 1.00 56.00 298 MET A O 1
ATOM 2418 N N . ARG A 1 299 ? 12.717 20.319 -42.876 1.00 60.69 299 ARG A N 1
ATOM 2419 C CA . ARG A 1 299 ? 13.474 20.332 -44.139 1.00 60.69 299 ARG A CA 1
ATOM 2420 C C . ARG A 1 299 ? 12.728 19.656 -45.296 1.00 60.69 299 ARG A C 1
ATOM 2422 O O . ARG A 1 299 ? 13.037 19.964 -46.439 1.00 60.69 299 ARG A O 1
ATOM 2429 N N . SER A 1 300 ? 11.775 18.760 -45.024 1.00 53.50 300 SER A N 1
ATOM 2430 C CA . SER A 1 300 ? 10.992 18.049 -46.048 1.00 53.50 300 SER A CA 1
ATOM 2431 C C . SER A 1 300 ? 9.629 18.683 -46.365 1.00 53.50 300 SER A C 1
ATOM 2433 O O . SER A 1 300 ? 9.024 18.328 -47.372 1.00 53.50 300 SER A O 1
ATOM 2435 N N . SER A 1 301 ? 9.124 19.608 -45.540 1.00 46.41 301 SER A N 1
ATOM 2436 C CA . SER A 1 301 ? 7.847 20.306 -45.771 1.00 46.41 301 SER A CA 1
ATOM 2437 C C . SER A 1 301 ? 7.899 21.748 -45.229 1.00 46.41 301 SER A C 1
ATOM 2439 O O . SER A 1 301 ? 7.659 21.953 -44.040 1.00 46.41 301 SER A O 1
ATOM 2441 N N . PRO A 1 302 ? 8.188 22.765 -46.069 1.00 49.97 302 PRO A N 1
ATOM 2442 C CA . PRO A 1 302 ? 8.443 24.143 -45.617 1.00 49.97 302 PRO A CA 1
ATOM 2443 C C . PRO A 1 302 ? 7.220 24.935 -45.107 1.00 49.97 302 PRO A C 1
ATOM 2445 O O . PRO A 1 302 ? 7.370 26.096 -44.741 1.00 49.97 302 PRO A O 1
ATOM 2448 N N . LEU A 1 303 ? 6.010 24.359 -45.104 1.00 42.47 303 LEU A N 1
ATOM 2449 C CA . LEU A 1 303 ? 4.735 25.094 -45.002 1.00 42.47 303 LEU A CA 1
ATOM 2450 C C . LEU A 1 303 ? 3.857 24.717 -43.791 1.00 42.47 303 LEU A C 1
ATOM 2452 O O . LEU A 1 303 ? 2.636 24.680 -43.896 1.00 42.47 303 LEU A O 1
ATOM 2456 N N . LEU A 1 304 ? 4.444 24.462 -42.618 1.00 39.22 304 LEU A N 1
ATOM 2457 C CA . LEU A 1 304 ? 3.669 24.332 -41.374 1.00 39.22 304 LEU A CA 1
ATOM 2458 C C . LEU A 1 304 ? 4.223 25.262 -40.288 1.00 39.22 304 LEU A C 1
ATOM 2460 O O . LEU A 1 304 ? 5.312 25.057 -39.752 1.00 39.22 304 LEU A O 1
ATOM 2464 N N . THR A 1 305 ? 3.449 26.302 -39.975 1.00 37.06 305 THR A N 1
ATOM 2465 C CA . THR A 1 305 ? 3.667 27.246 -38.873 1.00 37.06 305 THR A CA 1
ATOM 2466 C C . THR A 1 305 ? 3.640 26.530 -37.513 1.00 37.06 305 THR A C 1
ATOM 2468 O O . THR A 1 305 ? 2.910 25.551 -37.332 1.00 37.06 305 THR A O 1
ATOM 2471 N N . PRO A 1 306 ? 4.422 26.991 -36.518 1.00 37.44 306 PRO A N 1
ATOM 2472 C CA . PRO A 1 306 ? 4.563 26.284 -35.252 1.00 37.44 306 PRO A CA 1
ATOM 2473 C C . PRO A 1 306 ? 3.300 26.421 -34.389 1.00 37.44 306 PRO A C 1
ATOM 2475 O O . PRO A 1 306 ? 3.026 27.483 -33.831 1.00 37.44 306 PRO A O 1
ATOM 2478 N N . LEU A 1 307 ? 2.550 25.325 -34.222 1.00 32.59 307 LEU A N 1
ATOM 2479 C CA . LEU A 1 307 ? 1.518 25.228 -33.188 1.00 32.59 307 LEU A CA 1
ATOM 2480 C C . LEU A 1 307 ? 2.153 25.223 -31.786 1.00 32.59 307 LEU A C 1
ATOM 2482 O O . LEU A 1 307 ? 3.119 24.507 -31.509 1.00 32.59 307 LEU A O 1
ATOM 2486 N N . ASN A 1 308 ? 1.558 26.031 -30.910 1.00 34.34 308 ASN A N 1
ATOM 2487 C CA . ASN A 1 308 ? 1.945 26.292 -29.527 1.00 34.34 308 ASN A CA 1
ATOM 2488 C C . ASN A 1 308 ? 2.305 25.033 -28.719 1.00 34.34 308 ASN A C 1
ATOM 2490 O O . ASN A 1 308 ? 1.554 24.059 -28.637 1.00 34.34 308 ASN A O 1
ATOM 2494 N N . LEU A 1 309 ? 3.453 25.105 -28.044 1.00 33.88 309 LEU A N 1
ATOM 2495 C CA . LEU A 1 309 ? 4.032 24.050 -27.223 1.00 33.88 309 LEU A CA 1
ATOM 2496 C C . LEU A 1 309 ? 3.244 23.873 -25.907 1.00 33.88 309 LEU A C 1
ATOM 2498 O O . LEU A 1 309 ? 3.672 24.330 -24.848 1.00 33.88 309 LEU A O 1
ATOM 2502 N N . LYS A 1 310 ? 2.102 23.175 -25.921 1.00 30.59 310 LYS A N 1
ATOM 2503 C CA . LYS A 1 310 ? 1.564 22.619 -24.669 1.00 30.59 310 LYS A CA 1
ATOM 2504 C C . LYS A 1 310 ? 2.439 21.438 -24.255 1.00 30.59 310 LYS A C 1
ATOM 2506 O O . LYS A 1 310 ? 2.420 20.383 -24.884 1.00 30.59 310 LYS A O 1
ATOM 2511 N N . ARG A 1 311 ? 3.206 21.644 -23.177 1.00 36.66 311 ARG A N 1
ATOM 2512 C CA . ARG A 1 311 ? 3.866 20.612 -22.362 1.00 36.66 311 ARG A CA 1
ATOM 2513 C C . ARG A 1 311 ? 2.854 19.509 -22.018 1.00 36.66 311 ARG A C 1
ATOM 2515 O O . ARG A 1 311 ? 2.180 19.594 -20.998 1.00 36.66 311 ARG A O 1
ATOM 2522 N N . SER A 1 312 ? 2.730 18.488 -22.856 1.00 29.62 312 SER A N 1
ATOM 2523 C CA . SER A 1 312 ? 1.946 17.291 -22.558 1.00 29.62 312 SER A CA 1
ATOM 2524 C C . SER A 1 312 ? 2.903 16.137 -22.260 1.00 29.62 312 SER A C 1
ATOM 2526 O O . SER A 1 312 ? 3.606 15.617 -23.118 1.00 29.62 312 SER A O 1
ATOM 2528 N N . THR A 1 313 ? 2.952 15.816 -20.963 1.00 35.84 313 THR A N 1
ATOM 2529 C CA . THR A 1 313 ? 3.161 14.477 -20.388 1.00 35.84 313 THR A CA 1
ATOM 2530 C C . THR A 1 313 ? 4.426 13.696 -20.767 1.00 35.84 313 THR A C 1
ATOM 2532 O O . THR A 1 313 ? 4.375 12.648 -21.394 1.00 35.84 313 THR A O 1
ATOM 2535 N N . PHE A 1 314 ? 5.552 14.114 -20.186 1.00 35.19 314 PHE A N 1
ATOM 2536 C CA . PHE A 1 314 ? 6.501 13.178 -19.569 1.00 35.19 314 PHE A CA 1
ATOM 2537 C C . PHE A 1 314 ? 6.678 13.627 -18.113 1.00 35.19 314 PHE A C 1
ATOM 2539 O O . PHE A 1 314 ? 7.446 14.542 -17.816 1.00 35.19 314 PHE A O 1
ATOM 2546 N N . GLN A 1 315 ? 5.873 13.076 -17.201 1.00 32.75 315 GLN A N 1
ATOM 2547 C CA . GLN A 1 315 ? 5.996 13.391 -15.777 1.00 32.75 315 GLN A CA 1
ATOM 2548 C C . GLN A 1 315 ? 7.199 12.646 -15.189 1.00 32.75 315 GLN A C 1
ATOM 2550 O O . GLN A 1 315 ? 7.279 11.421 -15.225 1.00 32.75 315 GLN A O 1
ATOM 2555 N N . GLN A 1 316 ? 8.133 13.405 -14.619 1.00 33.09 316 GLN A N 1
ATOM 2556 C CA . GLN A 1 316 ? 9.191 12.881 -13.764 1.00 33.09 316 GLN A CA 1
ATOM 2557 C C . GLN A 1 316 ? 8.592 12.173 -12.539 1.00 33.09 316 GLN A C 1
ATOM 2559 O O . GLN A 1 316 ? 7.882 12.781 -11.741 1.00 33.09 316 GLN A O 1
ATOM 2564 N N . ARG A 1 317 ? 8.999 10.924 -12.309 1.00 29.61 317 ARG A N 1
ATOM 2565 C CA . ARG A 1 317 ? 9.168 10.367 -10.959 1.00 29.61 317 ARG A CA 1
ATOM 2566 C C . ARG A 1 317 ? 10.579 9.808 -10.848 1.00 29.61 317 ARG A C 1
ATOM 2568 O O . ARG A 1 317 ? 10.810 8.621 -11.042 1.00 29.61 317 ARG A O 1
ATOM 2575 N N . VAL A 1 318 ? 11.539 10.680 -10.551 1.00 29.39 318 VAL A N 1
ATOM 2576 C CA . VAL A 1 318 ? 12.884 10.255 -10.146 1.00 29.39 318 VAL A CA 1
ATOM 2577 C C . VAL A 1 318 ? 12.816 9.924 -8.657 1.00 29.39 318 VAL A C 1
ATOM 2579 O O . VAL A 1 318 ? 12.770 10.822 -7.824 1.00 29.39 318 VAL A O 1
ATOM 2582 N N . LYS A 1 319 ? 12.770 8.636 -8.307 1.00 30.28 319 LYS A N 1
ATOM 2583 C CA . LYS A 1 319 ? 13.046 8.186 -6.938 1.00 30.28 319 LYS A CA 1
ATOM 2584 C C . LYS A 1 319 ? 14.525 7.835 -6.832 1.00 30.28 319 LYS A C 1
ATOM 2586 O O . LYS A 1 319 ? 14.927 6.749 -7.234 1.00 30.28 319 LYS A O 1
ATOM 2591 N N . SER A 1 320 ? 15.333 8.733 -6.279 1.00 27.77 320 SER A N 1
ATOM 2592 C CA . SER A 1 320 ? 16.680 8.394 -5.821 1.00 27.77 320 SER A CA 1
ATOM 2593 C C . SER A 1 320 ? 16.586 7.721 -4.448 1.00 27.77 320 SER A C 1
ATOM 2595 O O . SER A 1 320 ? 16.314 8.386 -3.451 1.00 27.77 320 SER A O 1
ATOM 2597 N N . LYS A 1 321 ? 16.805 6.404 -4.371 1.00 28.22 321 LYS A N 1
ATOM 2598 C CA . LYS A 1 321 ? 17.192 5.753 -3.111 1.00 28.22 321 LYS A CA 1
ATOM 2599 C C . LYS A 1 321 ? 18.709 5.871 -2.978 1.00 28.22 321 LYS A C 1
ATOM 2601 O O . LYS A 1 321 ? 19.443 5.036 -3.490 1.00 28.22 321 LYS A O 1
ATOM 2606 N N . THR A 1 322 ? 19.181 6.924 -2.322 1.00 29.09 322 THR A N 1
ATOM 2607 C CA . THR A 1 322 ? 20.556 6.990 -1.812 1.00 29.09 322 THR A CA 1
ATOM 2608 C C . THR A 1 322 ? 20.547 6.487 -0.375 1.00 29.09 322 THR A C 1
ATOM 2610 O O . THR A 1 322 ? 20.233 7.239 0.544 1.00 29.09 322 THR A O 1
ATOM 2613 N N . SER A 1 323 ? 20.851 5.206 -0.177 1.00 29.42 323 SER A N 1
ATOM 2614 C CA . SER A 1 323 ? 21.264 4.682 1.124 1.00 29.42 323 SER A CA 1
ATOM 2615 C C . SER A 1 323 ? 22.705 5.126 1.367 1.00 29.42 323 SER A C 1
ATOM 2617 O O . SER A 1 323 ? 23.628 4.591 0.755 1.00 29.42 323 SER A O 1
ATOM 2619 N N . LYS A 1 324 ? 22.894 6.138 2.218 1.00 28.17 324 LYS A N 1
ATOM 2620 C CA . LYS A 1 324 ? 24.194 6.399 2.837 1.00 28.17 324 LYS A CA 1
ATOM 2621 C C . LYS A 1 324 ? 24.418 5.315 3.890 1.00 28.17 324 LYS A C 1
ATOM 2623 O O . LYS A 1 324 ? 23.632 5.213 4.827 1.00 28.17 324 LYS A O 1
ATOM 2628 N N . VAL A 1 325 ? 25.453 4.510 3.699 1.00 27.39 325 VAL A N 1
ATOM 2629 C CA . VAL A 1 325 ? 26.062 3.698 4.756 1.00 27.39 325 VAL A CA 1
ATOM 2630 C C . VAL A 1 325 ? 27.064 4.629 5.458 1.00 27.39 325 VAL A C 1
ATOM 2632 O O . VAL A 1 325 ? 27.909 5.187 4.754 1.00 27.39 325 VAL A O 1
ATOM 2635 N N . PRO A 1 326 ? 26.930 4.925 6.765 1.00 30.61 326 PRO A N 1
ATOM 2636 C CA . PRO A 1 326 ? 27.984 5.590 7.529 1.00 30.61 326 PRO A CA 1
ATOM 2637 C C . PRO A 1 326 ? 29.100 4.588 7.896 1.00 30.61 326 PRO A C 1
ATOM 2639 O O . PRO A 1 326 ? 28.856 3.387 7.778 1.00 30.61 326 PRO A O 1
ATOM 2642 N N . PRO A 1 327 ? 30.298 5.087 8.259 1.00 39.81 327 PRO A N 1
ATOM 2643 C CA . PRO A 1 327 ? 31.560 4.340 8.252 1.00 39.81 327 PRO A CA 1
ATOM 2644 C C . PRO A 1 327 ? 31.595 3.098 9.139 1.00 39.81 327 PRO A C 1
ATOM 2646 O O . PRO A 1 327 ? 30.902 3.089 10.184 1.00 39.81 327 PRO A O 1
#

pLDDT: mean 79.49, std 18.89, range [27.39, 98.25]

Secondary structure (DSSP, 8-state):
--HHHHHHHHHHHHHHHTT--EEEEEE-TTS-HHHHHHHHHHHHHHHHHTTT-EEEEEEEESSHHHHHHHHHHHHHTT-EEEEE-SHHHHHHHHH-------TT---EEEEEEGGGGTT-----------TTEEEEEEETT--TT--TTTSHHHHHHHH-SS-EEEEEESS---SS-HHHHHHH-SEEEEE-HHHHHHTTSSPPPPP-PPPHHHHHHHHHHHHHHHHHH-S--HHHHHTSHHHHHHHHHHHHHHHHHHHHHHT-TT-------SSHHHHHHHHHHHHHHHHHHHHHHHHH-----------------------PPP-

Radius of gyration: 25.17 Å; chains: 1; bounding box: 62×43×75 Å

InterPro domains:
  IPR014001 Helicase superfamily 1/2, ATP-binding domain [PS51192] (14-190)
  IPR014001 Helicase superfamily 1/2, ATP-binding domain [SM00487] (1-209)
  IPR027417 P-loop containing nucleoside triphosphate hydrolase [G3DSA:3.40.50.300] (1-191)
  IPR027417 P-loop containing nucleoside triphosphate hydrolase [SSF52540] (1-228)
  IPR040980 SWI2/SNF2 ATPase [PF18766] (5-218)
  IPR051268 Type I restriction enzyme R subunit [PTHR30195] (1-295)